Protein AF-A0A9Q6Z3R5-F1 (afdb_monomer_lite)

Radius of gyration: 18.94 Å; chains: 1; bounding box: 44×38×49 Å

Organism: Myroides odoratus (NCBI:txid256)

Secondary structure (DSSP, 8-state):
-GGGGTTS-HHHHHHHHHHHHHS-----HHHHHHHTT-S-HHHHHHHHHH-----HHHHHHHHHHHHHHTTSS--TTHHHHHHHHHHTT----HHHHHHHHT---GGGHHHHHHHHHHHHHS--GGGHHHHHHHHHHHHTSS--HHHHHHHHHHHHHHH--HHHHHHHHHHTTSHHHHHHHHHHHTSGGG-HHHH--HHHHTT--

Foldseek 3Di:
DCPVLQPDDPVVNLVVLLVVQVVLPADDLVVLVSLLVRPPCVSSLSSLVRHDNDDPSSLVSLLVSLQVCLPDPDQPCNLSSLVSCLVVVRDHDLVSLLVQLQDDDQVCLSSNVSSLVSCLSPPDPVCVVSLLVSLVCVLPHPHDLLSNLSSLVSVCQPPVDCVSLVSLLVSCVDVVSVVSLVVVCPDPSNDCVPRVVVSSVVSVD

Sequence (205 aa):
MFESYINLTFEEGYKGILELALSQEKIVNQDIILLFTIEEKELISAFLGNFNGFSRSNLKIIEKKINTLLYNDNREYVSDLIDFSILYGLNLDYTIIINLVKQSDKKEHFVILSALQYLSENIKYYYIEEIFESLELIVDSKHSDNIKILSLLILYKISHLDIYVDKIKKMIDNEQNLVYYTNRINNYDFDIKLFNNKKLFSLLD

pLDDT: mean 87.82, std 9.64, range [51.88, 97.0]

Structure (mmCIF, N/CA/C/O backbone):
data_AF-A0A9Q6Z3R5-F1
#
_entry.id   AF-A0A9Q6Z3R5-F1
#
loop_
_atom_site.group_PDB
_atom_site.id
_atom_site.type_symbol
_atom_site.label_atom_id
_atom_site.label_alt_id
_atom_site.label_comp_id
_atom_site.label_asym_id
_atom_site.label_entity_id
_atom_site.label_seq_id
_atom_site.pdbx_PDB_ins_code
_atom_site.Cartn_x
_atom_site.Cartn_y
_atom_site.Cartn_z
_atom_site.occupancy
_atom_site.B_iso_or_equiv
_atom_site.auth_seq_id
_atom_site.auth_comp_id
_atom_site.auth_asym_id
_atom_site.auth_atom_id
_atom_site.pdbx_PDB_model_num
ATOM 1 N N . MET A 1 1 ? -17.186 2.780 23.530 1.00 76.94 1 MET A N 1
ATOM 2 C CA . MET A 1 1 ? -15.813 2.376 23.903 1.00 76.94 1 MET A CA 1
ATOM 3 C C . MET A 1 1 ? -14.792 3.478 23.623 1.00 76.94 1 MET A C 1
ATOM 5 O O . MET A 1 1 ? -14.051 3.819 24.527 1.00 76.94 1 MET A O 1
ATOM 9 N N . PHE A 1 2 ? -14.776 4.092 22.433 1.00 81.12 2 PHE A N 1
ATOM 10 C CA . PHE A 1 2 ? -13.732 5.070 22.067 1.00 81.12 2 PHE A CA 1
ATOM 11 C C . PHE A 1 2 ? -13.942 6.519 22.550 1.00 81.12 2 PHE A C 1
ATOM 13 O O . PHE A 1 2 ? -13.021 7.323 22.474 1.00 81.12 2 PHE A O 1
ATOM 20 N N . GLU A 1 3 ? -15.119 6.868 23.078 1.00 74.00 3 GLU A N 1
ATOM 21 C CA . GLU A 1 3 ? -15.420 8.239 23.535 1.00 74.00 3 GLU A CA 1
ATOM 22 C C . GLU A 1 3 ? -14.477 8.732 24.641 1.00 74.00 3 GLU A C 1
ATOM 24 O O . GLU A 1 3 ? -14.142 9.914 24.685 1.00 74.00 3 GLU A O 1
ATOM 29 N N . SER A 1 4 ? -13.992 7.831 25.502 1.00 75.38 4 SER A N 1
ATOM 30 C CA . SER A 1 4 ? -13.063 8.175 26.583 1.00 75.38 4 SER A CA 1
ATOM 31 C C . SER A 1 4 ? -11.676 8.596 26.097 1.00 75.38 4 SER A C 1
ATOM 33 O O . SER A 1 4 ? -10.917 9.144 26.886 1.00 75.38 4 SER A O 1
ATOM 35 N N . TYR A 1 5 ? -11.345 8.360 24.824 1.00 73.12 5 TYR A N 1
ATOM 36 C CA . TYR A 1 5 ? -10.020 8.625 24.254 1.00 73.12 5 TYR A CA 1
ATOM 37 C C . TYR A 1 5 ? -9.929 9.969 23.533 1.00 73.12 5 TYR A C 1
ATOM 39 O O . TYR A 1 5 ? -8.837 10.396 23.181 1.00 73.12 5 TYR A O 1
ATOM 47 N N . ILE A 1 6 ? -11.059 10.657 23.342 1.00 65.94 6 ILE A N 1
ATOM 48 C CA . ILE A 1 6 ? -11.133 11.905 22.568 1.00 65.94 6 ILE A CA 1
ATOM 49 C C . ILE A 1 6 ? -10.413 13.069 23.276 1.00 65.94 6 ILE A C 1
ATOM 51 O O . ILE A 1 6 ? -9.949 13.985 22.612 1.00 65.94 6 ILE A O 1
ATOM 55 N N . ASN A 1 7 ? -10.279 13.024 24.608 1.00 73.44 7 ASN A N 1
ATOM 56 C CA . ASN A 1 7 ? -9.702 14.113 25.414 1.00 73.44 7 ASN A CA 1
ATOM 57 C C . ASN A 1 7 ? -8.417 13.721 26.168 1.00 73.44 7 ASN A C 1
ATOM 59 O O . ASN A 1 7 ? -8.027 14.418 27.106 1.00 73.44 7 ASN A O 1
ATOM 63 N N . LEU A 1 8 ? -7.800 12.586 25.832 1.00 80.94 8 LEU A N 1
ATOM 64 C CA . LEU A 1 8 ? -6.580 12.118 26.496 1.00 80.94 8 LEU A CA 1
ATOM 65 C C . LEU A 1 8 ? -5.330 12.715 25.849 1.00 80.94 8 LEU A C 1
ATOM 67 O O . LEU A 1 8 ? -5.347 13.111 24.684 1.00 80.94 8 LEU A O 1
ATOM 71 N N . THR A 1 9 ? -4.222 12.738 26.592 1.00 88.00 9 THR A N 1
ATOM 72 C CA . THR A 1 9 ? -2.910 12.949 25.965 1.00 88.00 9 THR A CA 1
ATOM 73 C C . THR A 1 9 ? -2.589 11.791 25.015 1.00 88.00 9 THR A C 1
ATOM 75 O O . THR A 1 9 ? -3.127 10.693 25.168 1.00 88.00 9 THR A O 1
ATOM 78 N N . PHE A 1 10 ? -1.684 12.002 24.052 1.00 86.94 10 PHE A N 1
ATOM 79 C CA . PHE A 1 10 ? -1.283 10.949 23.111 1.00 86.94 10 PHE A CA 1
ATOM 80 C C . PHE A 1 10 ? -0.841 9.660 23.822 1.00 86.94 10 PHE A C 1
ATOM 82 O O . PHE A 1 10 ? -1.282 8.574 23.462 1.00 86.94 10 PHE A O 1
ATOM 89 N N . GLU A 1 11 ? 0.002 9.772 24.854 1.00 90.25 11 GLU A N 1
ATOM 90 C CA . GLU A 1 11 ? 0.553 8.617 25.575 1.00 90.25 11 GLU A CA 1
ATOM 91 C C . GLU A 1 11 ? -0.543 7.806 26.285 1.00 90.25 11 GLU A C 1
ATOM 93 O O . GLU A 1 11 ? -0.588 6.577 26.182 1.00 90.25 11 GLU A O 1
ATOM 98 N N . GLU A 1 12 ? -1.470 8.493 26.954 1.00 89.88 12 GLU A N 1
ATOM 99 C CA . GLU A 1 12 ? -2.624 7.870 27.611 1.00 89.88 12 GLU A CA 1
ATOM 100 C C . GLU A 1 12 ? -3.573 7.236 26.589 1.00 89.88 12 GLU A C 1
ATOM 102 O O . GLU A 1 12 ? -4.029 6.103 26.774 1.00 89.88 12 GLU A O 1
ATOM 107 N N . GLY A 1 13 ? -3.829 7.952 25.490 1.00 88.69 13 GLY A N 1
ATOM 108 C CA . GLY A 1 13 ? -4.641 7.488 24.376 1.00 88.69 13 GLY A CA 1
ATOM 109 C C . GLY A 1 13 ? -4.079 6.208 23.770 1.00 88.69 13 GLY A C 1
ATOM 110 O O . GLY A 1 13 ? -4.781 5.203 23.677 1.00 88.69 13 GLY A O 1
ATOM 111 N N . TYR A 1 14 ? -2.791 6.211 23.433 1.00 90.38 14 TYR A N 1
ATOM 112 C CA . TYR A 1 14 ? -2.092 5.085 22.822 1.00 90.38 14 TYR A CA 1
ATOM 113 C C . TYR A 1 14 ? -2.106 3.851 23.718 1.00 90.38 14 TYR A C 1
ATOM 115 O O . TYR A 1 14 ? -2.471 2.761 23.271 1.00 90.38 14 TYR A O 1
ATOM 123 N N . LYS A 1 15 ? -1.775 4.018 25.004 1.00 90.69 15 LYS A N 1
ATOM 124 C CA . LYS A 1 15 ? -1.777 2.910 25.960 1.00 90.69 15 LYS A CA 1
ATOM 125 C C . LYS A 1 15 ? -3.156 2.267 26.064 1.00 90.69 15 LYS A C 1
ATOM 127 O O . LYS A 1 15 ? -3.269 1.049 25.948 1.00 90.69 15 LYS A O 1
ATOM 132 N N . GLY A 1 16 ? -4.203 3.065 26.250 1.00 89.88 16 GLY A N 1
ATOM 133 C CA . GLY A 1 16 ? -5.532 2.490 26.411 1.00 89.88 16 GLY A CA 1
ATOM 134 C C . GLY A 1 16 ? -6.132 1.967 25.097 1.00 89.88 16 GLY A C 1
ATOM 135 O O . GLY A 1 16 ? -6.892 1.004 25.140 1.00 89.88 16 GLY A O 1
ATOM 136 N N . ILE A 1 17 ? -5.755 2.506 23.930 1.00 90.38 17 ILE A N 1
ATOM 137 C CA . ILE A 1 17 ? -6.094 1.917 22.621 1.00 90.38 17 ILE A CA 1
ATOM 138 C C . ILE A 1 17 ? -5.460 0.534 22.459 1.00 90.38 17 ILE A C 1
ATOM 140 O O . ILE A 1 17 ? -6.134 -0.393 22.010 1.00 90.38 17 ILE A O 1
ATOM 144 N N . LEU A 1 18 ? -4.192 0.374 22.842 1.00 90.44 18 LEU A N 1
ATOM 145 C CA . LEU A 1 18 ? -3.525 -0.926 22.805 1.00 90.44 18 LEU A CA 1
ATOM 146 C C . LEU A 1 18 ? -4.170 -1.923 23.765 1.00 90.44 18 LEU A C 1
ATOM 148 O O . LEU A 1 18 ? -4.416 -3.064 23.381 1.00 90.44 18 LEU A O 1
ATOM 152 N N . GLU A 1 19 ? -4.481 -1.505 24.992 1.00 90.12 19 GLU A N 1
ATOM 153 C CA . GLU A 1 19 ? -5.183 -2.355 25.959 1.00 90.12 19 GLU A CA 1
ATOM 154 C C . GLU A 1 19 ? -6.541 -2.819 25.413 1.00 90.12 19 GLU A C 1
ATOM 156 O O . GLU A 1 19 ? -6.861 -4.004 25.506 1.00 90.12 19 GLU A O 1
ATOM 161 N N . LEU A 1 20 ? -7.301 -1.931 24.763 1.00 88.88 20 LEU A N 1
ATOM 162 C CA . LEU A 1 20 ? -8.549 -2.293 24.083 1.00 88.88 20 LEU A CA 1
ATOM 163 C C . LEU A 1 20 ? -8.336 -3.237 22.898 1.00 88.88 20 LEU A C 1
ATOM 165 O O . LEU A 1 20 ? -9.106 -4.177 22.717 1.00 88.88 20 LEU A O 1
ATOM 169 N N . ALA A 1 21 ? -7.315 -3.004 22.075 1.00 89.50 21 ALA A N 1
ATOM 170 C CA . ALA A 1 21 ? -7.025 -3.868 20.935 1.00 89.50 21 ALA A CA 1
ATOM 171 C C . ALA A 1 21 ? -6.652 -5.293 21.391 1.00 89.50 21 ALA A C 1
ATOM 173 O O . ALA A 1 21 ? -7.040 -6.280 20.761 1.00 89.50 21 ALA A O 1
ATOM 174 N N . LEU A 1 22 ? -5.940 -5.400 22.516 1.00 88.12 22 LEU A N 1
ATOM 175 C CA . LEU A 1 22 ? -5.466 -6.659 23.088 1.00 88.12 22 LEU A CA 1
ATOM 176 C C . LEU A 1 22 ? -6.488 -7.361 23.989 1.00 88.12 22 LEU A C 1
ATOM 178 O O . LEU A 1 22 ? -6.364 -8.568 24.193 1.00 88.12 22 LEU A O 1
ATOM 182 N N . SER A 1 23 ? -7.505 -6.659 24.503 1.00 86.44 23 SER A N 1
ATOM 183 C CA . SER A 1 23 ? -8.542 -7.259 25.359 1.00 86.44 23 SER A CA 1
ATOM 184 C C . SER A 1 23 ? -9.385 -8.314 24.632 1.00 86.44 23 SER A C 1
ATOM 186 O O . SER A 1 23 ? -10.047 -9.126 25.278 1.00 86.44 23 SER A O 1
ATOM 188 N N . GLN A 1 24 ? -9.356 -8.314 23.292 1.00 70.62 24 GLN A N 1
ATOM 189 C CA . GLN A 1 24 ? -10.176 -9.157 22.412 1.00 70.62 24 GLN A CA 1
ATOM 190 C C . GLN A 1 24 ? -11.684 -9.045 22.678 1.00 70.62 24 GLN A C 1
ATOM 192 O O . GLN A 1 24 ? -12.466 -9.918 22.286 1.00 70.62 24 GLN A O 1
ATOM 197 N N . GLU A 1 25 ? -12.116 -7.959 23.319 1.00 82.50 25 GLU A N 1
ATOM 198 C CA . GLU A 1 25 ? -13.530 -7.677 23.487 1.00 82.50 25 GLU A CA 1
ATOM 199 C C . GLU A 1 25 ? -14.206 -7.497 22.126 1.00 82.50 25 GLU A C 1
ATOM 201 O O . GLU A 1 25 ? -13.647 -6.966 21.161 1.00 82.50 25 GLU A O 1
ATOM 206 N N . LYS A 1 26 ? -15.453 -7.963 22.033 1.00 83.69 26 LYS A N 1
ATOM 207 C CA . LYS A 1 26 ? -16.217 -7.851 20.796 1.00 83.69 26 LYS A CA 1
ATOM 208 C C . LYS A 1 26 ? -16.563 -6.386 20.537 1.00 83.69 26 LYS A C 1
ATOM 210 O O . LYS A 1 26 ? -17.410 -5.816 21.218 1.00 83.69 26 LYS A O 1
ATOM 215 N N . ILE A 1 27 ? -15.990 -5.828 19.478 1.00 89.88 27 ILE A N 1
ATOM 216 C CA . ILE A 1 27 ? -16.271 -4.463 19.045 1.00 89.88 27 ILE A CA 1
ATOM 217 C C . ILE A 1 27 ? -17.587 -4.382 18.258 1.00 89.88 27 ILE A C 1
ATOM 219 O O . ILE A 1 27 ? -17.821 -5.130 17.299 1.00 89.88 27 ILE A O 1
ATOM 223 N N . VAL A 1 28 ? -18.481 -3.467 18.638 1.00 91.56 28 VAL A N 1
ATOM 224 C CA . VAL A 1 28 ? -19.719 -3.235 17.878 1.00 91.56 28 VAL A CA 1
ATOM 225 C C . VAL A 1 28 ? -19.505 -2.200 16.774 1.00 91.56 28 VAL A C 1
ATOM 227 O O . VAL A 1 28 ? -18.568 -1.410 16.785 1.00 91.56 28 VAL A O 1
ATOM 230 N N . ASN A 1 29 ? -20.402 -2.185 15.788 1.00 92.19 29 ASN A N 1
ATOM 231 C CA . ASN A 1 29 ? -20.327 -1.260 14.652 1.00 92.19 29 ASN A CA 1
ATOM 232 C C . ASN A 1 29 ? -20.260 0.219 15.076 1.00 92.19 29 ASN A C 1
ATOM 234 O O . ASN A 1 29 ? -19.579 1.004 14.422 1.00 92.19 29 ASN A O 1
ATOM 238 N N . GLN A 1 30 ? -20.942 0.591 16.164 1.00 91.12 30 GLN A N 1
ATOM 239 C CA . GLN A 1 30 ? -20.917 1.958 16.685 1.00 91.12 30 GLN A CA 1
ATOM 240 C C . GLN A 1 30 ? -19.523 2.356 17.184 1.00 91.12 30 GLN A C 1
ATOM 242 O O . GLN A 1 30 ? -19.085 3.474 16.934 1.00 91.12 30 GLN A O 1
ATOM 247 N N . ASP A 1 31 ? -18.803 1.435 17.824 1.00 91.81 31 ASP A N 1
ATOM 248 C CA . ASP A 1 31 ? -17.447 1.694 18.300 1.00 91.81 31 ASP A CA 1
ATOM 249 C C . ASP A 1 31 ? -16.481 1.916 17.131 1.00 91.81 31 ASP A C 1
ATOM 251 O O . ASP A 1 31 ? -15.678 2.837 17.175 1.00 91.81 31 ASP A O 1
ATOM 255 N N . ILE A 1 32 ? -16.626 1.170 16.030 1.00 93.12 32 ILE A N 1
ATOM 256 C CA . ILE A 1 32 ? -15.859 1.424 14.796 1.00 93.12 32 ILE A CA 1
ATOM 257 C C . ILE A 1 32 ? -16.136 2.824 14.242 1.00 93.12 32 ILE A C 1
ATOM 259 O O . ILE A 1 32 ? -15.223 3.502 13.780 1.00 93.12 32 ILE A O 1
ATOM 263 N N . ILE A 1 33 ? -17.390 3.279 14.267 1.00 92.06 33 ILE A N 1
ATOM 264 C CA . ILE A 1 33 ? -17.727 4.630 13.799 1.00 92.06 33 ILE A CA 1
ATOM 265 C C . ILE A 1 33 ? -17.028 5.679 14.667 1.00 92.06 33 ILE A C 1
ATOM 267 O O . ILE A 1 33 ? -16.484 6.633 14.113 1.00 92.06 33 ILE A O 1
ATOM 271 N N . LEU A 1 34 ? -17.024 5.478 15.987 1.00 91.25 34 LEU A N 1
ATOM 272 C CA . LEU A 1 34 ? -16.376 6.364 16.952 1.00 91.25 34 LEU A CA 1
ATOM 273 C C . LEU A 1 34 ? -14.847 6.348 16.825 1.00 91.25 34 LEU A C 1
ATOM 275 O O . LEU A 1 34 ? -14.242 7.412 16.886 1.00 91.25 34 LEU A O 1
ATOM 279 N N . LEU A 1 35 ? -14.223 5.196 16.560 1.00 91.44 35 LEU A N 1
ATOM 280 C CA . LEU A 1 35 ? -12.780 5.097 16.303 1.00 91.44 35 LEU A CA 1
ATOM 281 C C . LEU A 1 35 ? -12.335 6.106 15.232 1.00 91.44 35 LEU A C 1
ATOM 283 O O . LEU A 1 35 ? -11.392 6.859 15.433 1.00 91.44 35 LEU A O 1
ATOM 287 N N . PHE A 1 36 ? -13.072 6.200 14.122 1.00 90.19 36 PHE A N 1
ATOM 288 C CA . PHE A 1 36 ? -12.749 7.131 13.033 1.00 90.19 36 PHE A CA 1
ATOM 289 C C . PHE A 1 36 ? -13.044 8.610 13.332 1.00 90.19 36 PHE A C 1
ATOM 291 O O . PHE A 1 36 ? -12.748 9.465 12.495 1.00 90.19 36 PHE A O 1
ATOM 298 N N . THR A 1 37 ? -13.630 8.924 14.491 1.00 88.81 37 THR A N 1
ATOM 299 C CA . THR A 1 37 ? -13.821 10.308 14.960 1.00 88.81 37 THR A CA 1
ATOM 300 C C . THR A 1 37 ? -12.679 10.819 15.829 1.00 88.81 37 THR A C 1
ATOM 302 O O . THR A 1 37 ? -12.619 12.020 16.063 1.00 88.81 37 THR A O 1
ATOM 305 N N . ILE A 1 38 ? -11.759 9.947 16.256 1.00 88.06 38 ILE A N 1
ATOM 306 C CA . ILE A 1 38 ? -10.560 10.354 16.996 1.00 88.06 38 ILE A CA 1
ATOM 307 C C . ILE A 1 38 ? -9.740 11.309 16.118 1.00 88.06 38 ILE A C 1
ATOM 309 O O . ILE A 1 38 ? -9.527 11.037 14.930 1.00 88.06 38 ILE A O 1
ATOM 313 N N . GLU A 1 39 ? -9.339 12.453 16.677 1.00 84.50 39 GLU A N 1
ATOM 314 C CA . GLU A 1 39 ? -8.554 13.464 15.957 1.00 84.50 39 GLU A CA 1
ATOM 315 C C . GLU A 1 39 ? -7.156 12.936 15.623 1.00 84.50 39 GLU A C 1
ATOM 317 O O . GLU A 1 39 ? -6.765 12.984 14.458 1.00 84.50 39 GLU A O 1
ATOM 322 N N . GLU A 1 40 ? -6.487 12.342 16.613 1.00 87.88 40 GLU A N 1
ATOM 323 C CA . GLU A 1 40 ? -5.180 11.691 16.493 1.00 87.88 40 GLU A CA 1
ATOM 324 C C . GLU A 1 40 ? -5.272 10.399 15.665 1.00 87.88 40 GLU A C 1
ATOM 326 O O . GLU A 1 40 ? -5.880 9.402 16.076 1.00 87.88 40 GLU A O 1
ATOM 331 N N . LYS A 1 41 ? -4.696 10.399 14.464 1.00 86.94 41 LYS A N 1
ATOM 332 C CA . LYS A 1 41 ? -4.928 9.338 13.470 1.00 86.94 41 LYS A CA 1
ATOM 333 C C . LYS A 1 41 ? -4.036 8.125 13.682 1.00 86.94 41 LYS A C 1
ATOM 335 O O . LYS A 1 41 ? -4.435 7.000 13.395 1.00 86.94 41 LYS A O 1
ATOM 340 N N . GLU A 1 42 ? -2.902 8.341 14.310 1.00 88.25 42 GLU A N 1
ATOM 341 C CA . GLU A 1 42 ? -1.950 7.363 14.800 1.00 88.25 42 GLU A CA 1
ATOM 342 C C . GLU A 1 42 ? -2.618 6.388 15.777 1.00 88.25 42 GLU A C 1
ATOM 344 O O . GLU A 1 42 ? -2.328 5.192 15.758 1.00 88.25 42 GLU A O 1
ATOM 349 N N . LEU A 1 43 ? -3.579 6.859 16.583 1.00 90.50 43 LEU A N 1
ATOM 350 C CA . LEU A 1 43 ? -4.379 5.997 17.461 1.00 90.50 43 LEU A CA 1
ATOM 351 C C . LEU A 1 43 ? -5.303 5.067 16.668 1.00 90.50 43 LEU A C 1
ATOM 353 O O . LEU A 1 43 ? -5.522 3.921 17.062 1.00 90.50 43 LEU A O 1
ATOM 357 N N . ILE A 1 44 ? -5.821 5.535 15.532 1.00 91.56 44 ILE A N 1
ATOM 358 C CA . ILE A 1 44 ? -6.628 4.711 14.628 1.00 91.56 44 ILE A CA 1
ATOM 359 C C . ILE A 1 44 ? -5.745 3.619 14.025 1.00 91.56 44 ILE A C 1
ATOM 361 O O . ILE A 1 44 ? -6.104 2.443 14.116 1.00 91.56 44 ILE A O 1
ATOM 365 N N . SER A 1 45 ? -4.583 3.984 13.473 1.00 89.31 45 SER A N 1
ATOM 366 C CA . SER A 1 45 ? -3.606 3.026 12.935 1.00 89.31 45 SER A CA 1
ATOM 367 C C . SER A 1 45 ? -3.180 2.001 13.988 1.00 89.31 45 SER A C 1
ATOM 369 O O . SER A 1 45 ? -3.188 0.801 13.716 1.00 89.31 45 SER A O 1
ATOM 371 N N . ALA A 1 46 ? -2.891 2.444 15.216 1.00 91.62 46 ALA A N 1
ATOM 372 C CA . ALA A 1 46 ? -2.521 1.565 16.321 1.00 91.62 46 ALA A CA 1
ATOM 373 C C . ALA A 1 46 ? -3.628 0.555 16.645 1.00 91.62 46 ALA A C 1
ATOM 375 O O . ALA A 1 46 ? -3.346 -0.634 16.799 1.00 91.62 46 ALA A O 1
ATOM 376 N N . PHE A 1 47 ? -4.890 0.986 16.704 1.00 92.94 47 PHE A N 1
ATOM 377 C CA . PHE A 1 47 ? -5.996 0.061 16.932 1.00 92.94 47 PHE A CA 1
ATOM 378 C C . PHE A 1 47 ? -6.137 -0.948 15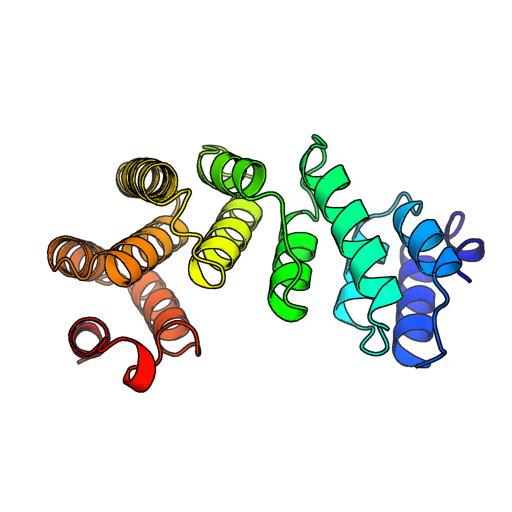.785 1.00 92.94 47 PHE A C 1
ATOM 380 O O . PHE A 1 47 ? -6.180 -2.156 16.020 1.00 92.94 47 PHE A O 1
ATOM 387 N N . LEU A 1 48 ? -6.190 -0.460 14.541 1.00 93.25 48 LEU A N 1
ATOM 388 C CA . LEU A 1 48 ? -6.383 -1.289 13.349 1.00 93.25 48 LEU A CA 1
ATOM 389 C C . LEU A 1 48 ? -5.258 -2.318 13.164 1.00 93.25 48 LEU A C 1
ATOM 391 O O . LEU A 1 48 ? -5.536 -3.451 12.779 1.00 93.25 48 LEU A O 1
ATOM 395 N N . GLY A 1 49 ? -4.014 -1.947 13.474 1.00 90.69 49 GLY A N 1
ATOM 396 C CA . GLY A 1 49 ? -2.852 -2.829 13.360 1.00 90.69 49 GLY A CA 1
ATOM 397 C C . GLY A 1 49 ? -2.753 -3.902 14.448 1.00 90.69 49 GLY A C 1
ATOM 398 O O . GLY A 1 49 ? -2.063 -4.898 14.247 1.00 90.69 49 GLY A O 1
ATOM 399 N N . ASN A 1 50 ? -3.431 -3.729 15.588 1.00 91.06 50 ASN A N 1
ATOM 400 C CA . ASN A 1 50 ? -3.326 -4.648 16.728 1.00 91.06 50 ASN A CA 1
ATOM 401 C C . ASN A 1 50 ? -4.601 -5.465 16.985 1.00 91.06 50 ASN A C 1
ATOM 403 O O . ASN A 1 50 ? -4.534 -6.532 17.599 1.00 91.06 50 ASN A O 1
ATOM 407 N N . PHE A 1 51 ? -5.766 -5.001 16.530 1.00 92.94 51 PHE A N 1
ATOM 408 C CA . PHE A 1 51 ? -7.025 -5.708 16.743 1.00 92.94 51 PHE A CA 1
ATOM 409 C C . PHE A 1 51 ? -7.286 -6.749 15.646 1.00 92.94 51 PHE A C 1
ATOM 411 O O . PHE A 1 51 ? -7.338 -6.425 14.465 1.00 92.94 51 PHE A O 1
ATOM 418 N N . ASN A 1 52 ? -7.541 -7.999 16.044 1.00 87.44 52 ASN A N 1
ATOM 419 C CA . ASN A 1 52 ? -7.807 -9.112 15.116 1.00 87.44 52 ASN A CA 1
ATOM 420 C C . ASN A 1 52 ? -9.270 -9.602 15.135 1.00 87.44 52 ASN A C 1
ATOM 422 O O . ASN A 1 52 ? -9.640 -10.512 14.396 1.00 87.44 52 ASN A O 1
ATOM 426 N N . GLY A 1 53 ? -10.124 -9.022 15.985 1.00 89.31 53 GLY A N 1
ATOM 427 C CA . GLY A 1 53 ? -11.492 -9.492 16.237 1.00 89.31 53 GLY A CA 1
ATOM 428 C C . GLY A 1 53 ? -12.569 -8.920 15.307 1.00 89.31 53 GLY A C 1
ATOM 429 O O . GLY A 1 53 ? -13.743 -8.890 15.686 1.00 89.31 53 GLY A O 1
ATOM 430 N N . PHE A 1 54 ? -12.212 -8.394 14.130 1.00 93.12 54 PHE A N 1
ATOM 431 C CA . PHE A 1 54 ? -13.172 -7.702 13.267 1.00 93.12 54 PHE A CA 1
ATOM 432 C C . PHE A 1 54 ? -14.209 -8.659 12.672 1.00 93.12 54 PHE A C 1
ATOM 434 O O . PHE A 1 54 ? -13.892 -9.621 11.975 1.00 93.12 54 PHE A O 1
ATOM 441 N N . SER A 1 55 ? -15.490 -8.349 12.874 1.00 94.06 55 SER A N 1
ATOM 442 C CA . SER A 1 55 ? -16.559 -9.022 12.139 1.00 94.06 55 SER A CA 1
ATOM 443 C C . SER A 1 55 ? -16.682 -8.478 10.714 1.00 94.06 55 SER A C 1
ATOM 445 O O . SER A 1 55 ? -16.297 -7.346 10.412 1.00 94.06 55 SER A O 1
ATOM 447 N N . ARG A 1 56 ? -17.344 -9.235 9.832 1.00 94.44 56 ARG A N 1
ATOM 448 C CA . ARG A 1 56 ? -17.622 -8.792 8.457 1.00 94.44 56 ARG A CA 1
ATOM 449 C C . ARG A 1 56 ? -18.413 -7.479 8.392 1.00 94.44 56 ARG A C 1
ATOM 451 O O . ARG A 1 56 ? -18.246 -6.723 7.439 1.00 94.44 56 ARG A O 1
ATOM 458 N N . SER A 1 57 ? -19.283 -7.195 9.368 1.00 95.50 57 SER A N 1
ATOM 459 C CA . SER A 1 57 ? -19.983 -5.904 9.408 1.00 95.50 57 SER A CA 1
ATOM 460 C C . SER A 1 57 ? -19.056 -4.763 9.812 1.00 95.50 57 SER A C 1
ATOM 462 O O . SER A 1 57 ? -19.180 -3.683 9.240 1.00 95.50 57 SER A O 1
ATOM 464 N N . ASN A 1 58 ? -18.108 -5.004 10.727 1.00 95.88 58 ASN A N 1
ATOM 465 C CA . ASN A 1 58 ? -17.087 -4.014 11.072 1.00 95.88 58 ASN A CA 1
ATOM 466 C C . ASN A 1 58 ? -16.235 -3.684 9.842 1.00 95.88 58 ASN A C 1
ATOM 468 O O . ASN A 1 58 ? -16.116 -2.514 9.496 1.00 95.88 58 ASN A O 1
ATOM 472 N N . LEU A 1 59 ? -15.735 -4.703 9.132 1.00 96.81 59 LEU A N 1
ATOM 473 C CA . LEU A 1 59 ? -14.898 -4.523 7.939 1.00 96.81 59 LEU A CA 1
ATOM 474 C C . LEU A 1 59 ? -15.597 -3.709 6.841 1.00 96.81 59 LEU A C 1
ATOM 476 O O . LEU A 1 59 ? -14.983 -2.822 6.263 1.00 96.81 59 LEU A O 1
ATOM 480 N N . LYS A 1 60 ? -16.902 -3.915 6.611 1.00 97.00 60 LYS A N 1
ATOM 481 C CA . LYS A 1 60 ? -17.677 -3.087 5.664 1.00 97.00 60 LYS A CA 1
ATOM 482 C C . LYS A 1 60 ? -17.742 -1.611 6.065 1.00 97.00 60 LYS A C 1
ATOM 484 O O . LYS A 1 60 ? -17.748 -0.733 5.205 1.00 97.00 60 LYS A O 1
ATOM 489 N N . ILE A 1 61 ? -17.848 -1.328 7.363 1.00 96.56 61 ILE A N 1
ATOM 490 C CA . ILE A 1 61 ? -17.856 0.050 7.867 1.00 96.56 61 ILE A CA 1
ATOM 491 C C . ILE A 1 61 ? -16.464 0.660 7.718 1.00 96.56 61 ILE A C 1
ATOM 493 O O . ILE A 1 61 ? -16.363 1.795 7.254 1.00 96.56 61 ILE A O 1
ATOM 497 N N . ILE A 1 62 ? -15.419 -0.095 8.064 1.00 96.56 62 ILE A N 1
ATOM 498 C CA . ILE A 1 62 ? -14.022 0.325 7.919 1.00 96.56 62 ILE A CA 1
ATOM 499 C C . ILE A 1 62 ? -13.713 0.629 6.452 1.00 96.56 62 ILE A C 1
ATOM 501 O O . ILE A 1 62 ? -13.273 1.732 6.162 1.00 96.56 62 ILE A O 1
ATOM 505 N N . GLU A 1 63 ? -14.048 -0.264 5.519 1.00 96.88 63 GLU A N 1
ATOM 506 C CA . GLU A 1 63 ? -13.870 -0.054 4.074 1.00 96.88 63 GLU A CA 1
ATOM 507 C C . GLU A 1 63 ? -14.524 1.253 3.604 1.00 96.88 63 GLU A C 1
ATOM 509 O O . GLU A 1 63 ? -13.892 2.076 2.941 1.00 96.88 63 GLU A O 1
ATOM 514 N N . LYS A 1 64 ? -15.780 1.502 3.998 1.00 95.44 64 LYS A N 1
ATOM 515 C CA . LYS A 1 64 ? -16.480 2.749 3.653 1.00 95.44 64 LYS A CA 1
ATOM 516 C C . LYS A 1 64 ? -15.774 3.981 4.229 1.00 95.44 64 LYS A C 1
ATOM 518 O O . LYS A 1 64 ? -15.704 5.018 3.566 1.00 95.44 64 LYS A O 1
ATOM 523 N N . LYS A 1 65 ? -15.286 3.890 5.469 1.00 93.69 65 LYS A N 1
ATOM 524 C CA . LYS A 1 65 ? -14.567 4.980 6.138 1.00 93.69 65 LYS A CA 1
ATOM 525 C C . LYS A 1 65 ? -13.225 5.248 5.468 1.00 93.69 65 LYS A C 1
ATOM 527 O O . LYS A 1 65 ? -12.983 6.396 5.117 1.00 93.69 65 LYS A O 1
ATOM 532 N N . ILE A 1 66 ? -12.426 4.215 5.206 1.00 94.50 66 ILE A N 1
ATOM 533 C CA . ILE A 1 66 ? -11.147 4.326 4.496 1.00 94.50 66 ILE A CA 1
ATOM 534 C C . ILE A 1 66 ? -11.366 4.977 3.134 1.00 94.50 66 ILE A C 1
ATOM 536 O O . ILE A 1 66 ? -10.757 6.003 2.867 1.00 94.50 66 ILE A O 1
ATOM 540 N N . ASN A 1 67 ? -12.310 4.486 2.326 1.00 94.06 67 ASN A N 1
ATOM 541 C CA . ASN A 1 67 ? -12.603 5.084 1.020 1.00 94.06 67 ASN A CA 1
ATOM 542 C C . ASN A 1 67 ? -12.972 6.570 1.101 1.00 94.06 67 ASN A C 1
ATOM 544 O O . ASN A 1 67 ? -12.571 7.347 0.245 1.00 94.06 67 ASN A O 1
ATOM 548 N N . THR A 1 68 ? -13.686 6.988 2.150 1.00 91.06 68 THR A N 1
ATOM 549 C CA . THR A 1 68 ? -13.965 8.415 2.377 1.00 91.06 68 THR A CA 1
ATOM 550 C C . THR A 1 68 ? -12.685 9.191 2.709 1.00 91.06 68 THR A C 1
ATOM 552 O O . THR A 1 68 ? -12.482 10.291 2.208 1.00 91.06 68 THR A O 1
ATOM 555 N N . LEU A 1 69 ? -11.813 8.622 3.542 1.00 88.75 69 LEU A N 1
ATOM 556 C CA . LEU A 1 69 ? -10.566 9.251 3.981 1.00 88.75 69 LEU A CA 1
ATOM 557 C C . LEU A 1 69 ? -9.512 9.336 2.873 1.00 88.75 69 LEU A C 1
ATOM 559 O O . LEU A 1 69 ? -8.724 10.274 2.878 1.00 88.75 69 LEU A O 1
ATOM 563 N N . LEU A 1 70 ? -9.523 8.425 1.896 1.00 88.50 70 LEU A N 1
ATOM 564 C CA . LEU A 1 70 ? -8.628 8.493 0.737 1.00 88.50 70 LEU A CA 1
ATOM 565 C C . LEU A 1 70 ? -8.843 9.763 -0.111 1.00 88.50 70 LEU A C 1
ATOM 567 O O . LEU A 1 70 ? -7.945 10.146 -0.861 1.00 88.50 70 LEU A O 1
ATOM 571 N N . TYR A 1 71 ? -9.981 10.452 0.021 1.00 81.00 71 TYR A N 1
ATOM 572 C CA . TYR A 1 71 ? -10.220 11.748 -0.625 1.00 81.00 71 TYR A CA 1
ATOM 573 C C . TYR A 1 71 ? -9.688 12.955 0.159 1.00 81.00 71 TYR A C 1
ATOM 575 O O . TYR A 1 71 ? -9.680 14.054 -0.387 1.00 81.00 71 TYR A O 1
ATOM 583 N N . ASN A 1 72 ? -9.268 12.789 1.416 1.00 75.94 72 ASN A N 1
ATOM 584 C CA . ASN A 1 72 ? -8.815 13.908 2.239 1.00 75.94 72 ASN A CA 1
ATOM 585 C C . ASN A 1 72 ? -7.369 14.312 1.931 1.00 75.94 72 ASN A C 1
ATOM 587 O O . ASN A 1 72 ? -6.543 13.481 1.559 1.00 75.94 72 ASN A O 1
ATOM 591 N N . ASP A 1 73 ? -7.055 15.583 2.186 1.00 65.50 73 ASP A N 1
ATOM 592 C CA . ASP A 1 73 ? -5.708 16.138 2.007 1.00 65.50 73 ASP A CA 1
ATOM 593 C C . ASP A 1 73 ? -4.717 15.698 3.100 1.00 65.50 73 ASP A C 1
ATOM 595 O O . ASP A 1 73 ? -3.509 15.763 2.888 1.00 65.50 73 ASP A O 1
ATOM 599 N N . ASN A 1 74 ? -5.191 15.226 4.265 1.00 73.25 74 ASN A N 1
ATOM 600 C CA . ASN A 1 74 ? -4.297 14.667 5.282 1.00 73.25 74 ASN A CA 1
ATOM 601 C C . ASN A 1 74 ? -3.875 13.241 4.885 1.00 73.25 74 ASN A C 1
ATOM 603 O O . ASN A 1 74 ? -4.691 12.314 4.892 1.00 73.25 74 ASN A O 1
ATOM 607 N N . ARG A 1 75 ? -2.584 13.086 4.567 1.00 80.38 75 ARG A N 1
ATOM 608 C CA . ARG A 1 75 ? -1.961 11.839 4.109 1.00 80.38 75 ARG A CA 1
ATOM 609 C C . ARG A 1 75 ? -1.128 11.101 5.162 1.00 80.38 75 ARG A C 1
ATOM 611 O O . ARG A 1 75 ? -0.600 10.046 4.828 1.00 80.38 75 ARG A O 1
ATOM 618 N N . GLU A 1 76 ? -1.036 11.588 6.404 1.00 77.25 76 GLU A N 1
ATOM 619 C CA . GLU A 1 76 ? -0.076 11.098 7.420 1.00 77.25 76 GLU A CA 1
ATOM 620 C C . GLU A 1 76 ? -0.154 9.593 7.714 1.00 77.25 76 GLU A C 1
ATOM 622 O O . GLU A 1 76 ? 0.863 8.982 8.011 1.00 77.25 76 GLU A O 1
ATOM 627 N N . TYR A 1 77 ? -1.329 8.982 7.561 1.00 86.19 77 TYR A N 1
ATOM 628 C CA . TYR A 1 77 ? -1.581 7.570 7.882 1.00 86.19 77 TYR A CA 1
ATOM 629 C C . TYR A 1 77 ? -2.303 6.826 6.748 1.00 86.19 77 TYR A C 1
ATOM 631 O O . TYR A 1 77 ? -2.836 5.731 6.925 1.00 86.19 77 TYR A O 1
ATOM 639 N N . VAL A 1 78 ? -2.353 7.421 5.550 1.00 90.56 78 VAL A N 1
ATOM 640 C CA . VAL A 1 78 ? -3.034 6.810 4.397 1.00 90.56 78 VAL A CA 1
ATOM 641 C C . VAL A 1 78 ? -2.369 5.494 3.994 1.00 90.56 78 VAL A C 1
ATOM 643 O O . VAL A 1 78 ? -3.080 4.561 3.626 1.00 90.56 78 VAL A O 1
ATOM 646 N N . SER A 1 79 ? -1.039 5.391 4.109 1.00 92.12 79 SER A N 1
ATOM 647 C CA . SER A 1 79 ? -0.316 4.130 3.894 1.00 92.12 79 SER A CA 1
ATOM 648 C C . SER A 1 79 ? -0.831 3.025 4.813 1.00 92.12 79 SER A C 1
ATOM 650 O O . SER A 1 79 ? -1.175 1.955 4.324 1.00 92.12 79 SER A O 1
ATOM 652 N N . ASP A 1 80 ? -1.006 3.312 6.106 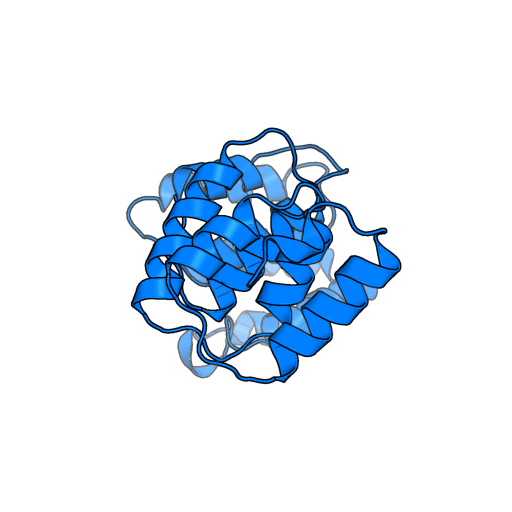1.00 93.00 80 ASP A N 1
ATOM 653 C CA . ASP A 1 80 ? -1.468 2.330 7.093 1.00 93.00 80 ASP A CA 1
ATOM 654 C C . ASP A 1 80 ? -2.883 1.836 6.780 1.00 93.00 80 ASP A C 1
ATOM 656 O O . ASP A 1 80 ? -3.188 0.652 6.916 1.00 93.00 80 ASP A O 1
ATOM 660 N N . LEU A 1 81 ? -3.766 2.734 6.325 1.00 94.44 81 LEU A N 1
ATOM 661 C CA . LEU A 1 81 ? -5.122 2.361 5.921 1.00 94.44 81 LEU A CA 1
ATOM 662 C C . LEU A 1 81 ? -5.130 1.481 4.668 1.00 94.44 81 LEU A C 1
ATOM 664 O O . LEU A 1 81 ? -5.955 0.568 4.560 1.00 94.44 81 LEU A O 1
ATOM 668 N N . ILE A 1 82 ? -4.242 1.756 3.711 1.00 95.31 82 ILE A N 1
ATOM 669 C CA . ILE A 1 82 ? -4.094 0.928 2.513 1.00 95.31 82 ILE A CA 1
ATOM 670 C C . ILE A 1 82 ? -3.534 -0.442 2.905 1.00 95.31 82 ILE A C 1
ATOM 672 O O . ILE A 1 82 ? -4.124 -1.451 2.530 1.00 95.31 82 ILE A O 1
ATOM 676 N N . ASP A 1 83 ? -2.487 -0.495 3.726 1.00 93.62 83 ASP A N 1
ATOM 677 C CA . ASP A 1 83 ? -1.878 -1.743 4.198 1.00 93.62 83 ASP A CA 1
ATOM 678 C C . ASP A 1 83 ? -2.873 -2.587 5.012 1.00 93.62 83 ASP A C 1
ATOM 680 O O . ASP A 1 83 ? -2.997 -3.796 4.804 1.00 93.62 83 ASP A O 1
ATOM 684 N N . PHE A 1 84 ? -3.679 -1.953 5.869 1.00 95.38 84 PHE A N 1
ATOM 685 C CA . PHE A 1 84 ? -4.791 -2.614 6.556 1.00 95.38 84 PHE A CA 1
ATOM 686 C C . PHE A 1 84 ? -5.806 -3.199 5.565 1.00 95.38 84 PHE A C 1
ATOM 688 O O . PHE A 1 84 ? -6.302 -4.314 5.736 1.00 95.38 84 PHE A O 1
ATOM 695 N N . SER A 1 85 ? -6.122 -2.449 4.510 1.00 96.44 85 SER A N 1
ATOM 696 C CA . SER A 1 85 ? -7.071 -2.882 3.485 1.00 96.44 85 SER A CA 1
ATOM 697 C C . SER A 1 85 ? -6.556 -4.076 2.696 1.00 96.44 85 SER A C 1
ATOM 699 O O . SER A 1 85 ? -7.342 -4.959 2.369 1.00 96.44 85 SER A O 1
ATOM 701 N N . ILE A 1 86 ? -5.252 -4.135 2.436 1.00 93.88 86 ILE A N 1
ATOM 702 C CA . ILE A 1 86 ? -4.588 -5.292 1.836 1.00 93.88 86 ILE A CA 1
ATOM 703 C C . ILE A 1 86 ? -4.745 -6.513 2.748 1.00 93.88 86 ILE A C 1
ATOM 705 O O . ILE A 1 86 ? -5.313 -7.523 2.334 1.00 93.88 86 ILE A O 1
ATOM 709 N N . LEU A 1 87 ? -4.348 -6.382 4.019 1.00 92.88 87 LEU A N 1
ATOM 710 C CA . LEU A 1 87 ? -4.379 -7.467 5.004 1.00 92.88 87 LEU A CA 1
ATOM 711 C C . LEU A 1 87 ? -5.773 -8.094 5.167 1.00 92.88 87 LEU A C 1
ATOM 713 O O . LEU A 1 87 ? -5.901 -9.310 5.310 1.00 92.88 87 LEU A O 1
ATOM 717 N N . TYR A 1 88 ? -6.821 -7.270 5.144 1.00 94.06 88 TYR A N 1
ATOM 718 C CA . TYR A 1 88 ? -8.207 -7.711 5.327 1.00 94.06 88 TYR A CA 1
ATOM 719 C C . TYR A 1 88 ? -8.992 -7.887 4.017 1.00 94.06 88 TYR A C 1
ATOM 721 O O . TYR A 1 88 ? -10.191 -8.184 4.065 1.00 94.06 88 TYR A O 1
ATOM 729 N N . GLY A 1 89 ? -8.351 -7.722 2.856 1.00 93.81 89 GLY A N 1
ATOM 730 C CA . GLY A 1 89 ? -8.985 -7.865 1.542 1.00 93.81 89 GLY A CA 1
ATOM 731 C C . GLY A 1 89 ? -10.135 -6.880 1.302 1.00 93.81 89 GLY A C 1
ATOM 732 O O . GLY A 1 89 ? -11.176 -7.260 0.760 1.00 93.81 89 GLY A O 1
ATOM 733 N N . LEU A 1 90 ? -9.984 -5.633 1.754 1.00 96.44 90 LEU A N 1
ATOM 734 C CA . LEU A 1 90 ? -10.982 -4.578 1.581 1.00 96.44 90 LEU A CA 1
ATOM 735 C C . LEU A 1 90 ? -10.932 -3.985 0.170 1.00 96.44 90 LEU A C 1
ATOM 737 O O . LEU A 1 90 ? -9.874 -3.811 -0.443 1.00 96.44 90 LEU A O 1
ATOM 741 N N . ASN A 1 91 ? -12.104 -3.629 -0.343 1.00 96.00 91 ASN A N 1
ATOM 742 C CA . ASN A 1 91 ? -12.258 -3.073 -1.676 1.00 96.00 91 ASN A CA 1
ATOM 743 C C . ASN A 1 91 ? -12.161 -1.541 -1.647 1.00 96.00 91 ASN A C 1
ATOM 745 O O . ASN A 1 91 ? -13.131 -0.833 -1.357 1.00 96.00 91 ASN A O 1
ATOM 749 N N . LEU A 1 92 ? -10.980 -1.032 -1.982 1.00 96.56 92 LEU A N 1
ATOM 750 C CA . LEU A 1 92 ? -10.722 0.392 -2.110 1.00 96.56 92 LEU A CA 1
ATOM 751 C C . LEU A 1 92 ? -11.175 0.921 -3.474 1.00 96.56 92 LEU A C 1
ATOM 753 O O . LEU A 1 92 ? -11.218 0.187 -4.474 1.00 96.56 92 LEU A O 1
ATOM 757 N N . ASP A 1 93 ? -11.514 2.210 -3.516 1.00 95.25 93 ASP A N 1
ATOM 758 C CA . ASP A 1 93 ? -11.785 2.925 -4.756 1.00 95.25 93 ASP A CA 1
ATOM 759 C C . ASP A 1 93 ? -10.512 2.951 -5.597 1.00 95.25 93 ASP A C 1
ATOM 761 O O . ASP A 1 93 ? -9.530 3.643 -5.317 1.00 95.25 93 ASP A O 1
ATOM 765 N N . TYR A 1 94 ? -10.561 2.161 -6.659 1.00 94.38 94 TYR A N 1
ATOM 766 C CA . TYR A 1 94 ? -9.423 1.891 -7.511 1.00 94.38 94 TYR A CA 1
ATOM 767 C C . TYR A 1 94 ? -8.931 3.135 -8.252 1.00 94.38 94 TYR A C 1
ATOM 769 O O . TYR A 1 94 ? -7.736 3.281 -8.495 1.00 94.38 94 TYR A O 1
ATOM 777 N N . THR A 1 95 ? -9.844 4.057 -8.562 1.00 93.62 95 THR A N 1
ATOM 778 C CA . THR A 1 95 ? -9.517 5.314 -9.239 1.00 93.62 95 THR A CA 1
ATOM 779 C C . THR A 1 95 ? -8.661 6.184 -8.328 1.00 93.62 95 THR A C 1
ATOM 781 O O . THR A 1 95 ? -7.689 6.788 -8.776 1.00 93.62 95 THR A O 1
ATOM 784 N N . ILE A 1 96 ? -8.982 6.213 -7.030 1.00 92.94 96 ILE A N 1
ATOM 785 C CA . ILE A 1 96 ? -8.183 6.947 -6.047 1.00 92.94 96 ILE A CA 1
ATOM 786 C C . ILE A 1 96 ? -6.812 6.298 -5.886 1.00 92.94 96 ILE A C 1
ATOM 788 O O . ILE A 1 96 ? -5.816 7.012 -5.911 1.00 92.94 96 ILE A O 1
ATOM 792 N N . ILE A 1 97 ? -6.742 4.967 -5.781 1.00 95.12 97 ILE A N 1
ATOM 793 C CA . ILE A 1 97 ? -5.460 4.253 -5.666 1.00 95.12 97 ILE A CA 1
ATOM 794 C C . ILE A 1 97 ? -4.549 4.560 -6.860 1.00 95.12 97 ILE A C 1
ATOM 796 O O . ILE A 1 97 ? -3.389 4.915 -6.665 1.00 95.12 97 ILE A O 1
ATOM 800 N N . ILE A 1 98 ? -5.071 4.506 -8.087 1.00 93.81 98 ILE A N 1
ATOM 801 C CA . ILE A 1 98 ? -4.311 4.875 -9.291 1.00 93.81 98 ILE A CA 1
ATOM 802 C C . ILE A 1 98 ? -3.855 6.341 -9.233 1.00 93.81 98 ILE A C 1
ATOM 804 O O . ILE A 1 98 ? -2.721 6.654 -9.590 1.00 93.81 98 ILE A O 1
ATOM 808 N N . ASN A 1 99 ? -4.706 7.252 -8.758 1.00 91.19 99 ASN A N 1
ATOM 809 C CA . ASN A 1 99 ? -4.339 8.661 -8.630 1.00 91.19 99 ASN A CA 1
ATOM 810 C C . ASN A 1 99 ? -3.246 8.899 -7.581 1.00 91.19 99 ASN A C 1
ATOM 812 O O . ASN A 1 99 ? -2.370 9.721 -7.836 1.00 91.19 99 ASN A O 1
ATOM 816 N N . LEU A 1 100 ? -3.256 8.173 -6.457 1.00 91.31 100 LEU A N 1
ATOM 817 C CA . LEU A 1 100 ? -2.183 8.222 -5.454 1.00 91.31 100 LEU A CA 1
ATOM 818 C C . LEU A 1 100 ? -0.847 7.781 -6.060 1.00 91.31 100 LEU A C 1
ATOM 820 O O . LEU A 1 100 ? 0.176 8.426 -5.865 1.00 91.31 100 LEU A O 1
ATOM 824 N N . VAL A 1 101 ? -0.869 6.725 -6.874 1.00 90.81 101 VAL A N 1
ATOM 825 C CA . VAL A 1 101 ? 0.313 6.221 -7.588 1.00 90.81 101 VAL A CA 1
ATOM 826 C C . VAL A 1 101 ? 0.904 7.288 -8.523 1.00 90.81 101 VAL A C 1
ATOM 828 O O . VAL A 1 101 ? 2.119 7.447 -8.581 1.00 90.81 101 VAL A O 1
ATOM 831 N N . LYS A 1 102 ? 0.068 8.083 -9.202 1.00 85.94 102 LYS A N 1
ATOM 832 C CA . LYS A 1 102 ? 0.507 9.154 -10.120 1.00 85.94 102 LYS A CA 1
ATOM 833 C C . LYS A 1 102 ? 1.119 10.383 -9.429 1.00 85.94 102 LYS A C 1
ATOM 835 O O . LYS A 1 102 ? 1.638 11.258 -10.127 1.00 85.94 102 LYS A O 1
ATOM 840 N N . GLN A 1 103 ? 1.036 10.507 -8.105 1.00 80.50 103 GLN A N 1
ATOM 841 C CA . GLN A 1 103 ? 1.566 11.674 -7.397 1.00 80.50 103 GLN A CA 1
ATOM 842 C C . GLN A 1 103 ? 3.095 11.727 -7.492 1.00 80.50 103 GLN A C 1
ATOM 844 O O . GLN A 1 103 ? 3.761 10.703 -7.520 1.00 80.50 103 GLN A O 1
ATOM 849 N N . SER A 1 104 ? 3.660 12.936 -7.554 1.00 60.62 104 SER A N 1
ATOM 850 C CA . SER A 1 104 ? 5.105 13.152 -7.723 1.00 60.62 104 SER A CA 1
ATOM 851 C C . SER A 1 104 ? 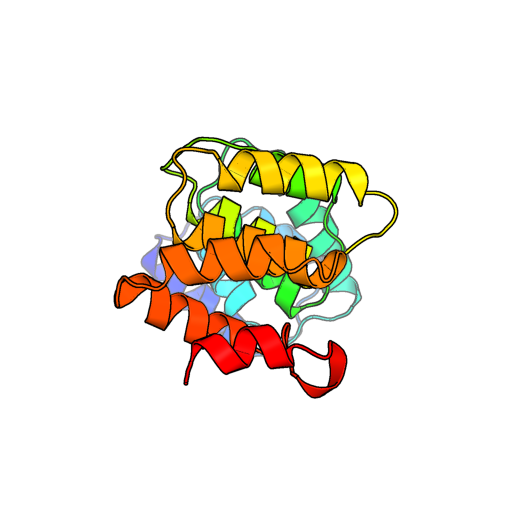5.817 13.652 -6.463 1.00 60.62 104 SER A C 1
ATOM 853 O O . SER A 1 104 ? 6.984 14.051 -6.540 1.00 60.62 104 SER A O 1
ATOM 855 N N . ASP A 1 105 ? 5.122 13.734 -5.324 1.00 69.25 105 ASP A N 1
ATOM 856 C CA . ASP A 1 105 ? 5.702 14.294 -4.105 1.00 69.25 105 ASP A CA 1
ATOM 857 C C . ASP A 1 105 ? 6.578 13.257 -3.391 1.00 69.25 105 ASP A C 1
ATOM 859 O O . ASP A 1 105 ? 6.129 12.194 -2.966 1.00 69.25 105 ASP A O 1
ATOM 863 N N . LYS A 1 106 ? 7.859 13.598 -3.210 1.00 62.50 106 LYS A N 1
ATOM 864 C CA . LYS A 1 106 ? 8.819 12.780 -2.459 1.00 62.50 106 LYS A CA 1
ATOM 865 C C . LYS A 1 106 ? 8.391 12.546 -1.010 1.00 62.50 106 LYS A C 1
ATOM 867 O O . LYS A 1 106 ? 8.830 11.561 -0.421 1.00 62.50 106 LYS A O 1
ATOM 872 N N . LYS A 1 107 ? 7.583 13.438 -0.429 1.00 66.75 107 LYS A N 1
ATOM 873 C CA . LYS A 1 107 ? 7.085 13.306 0.947 1.00 66.75 107 LYS A CA 1
ATOM 874 C C . LYS A 1 107 ? 6.067 12.177 1.106 1.00 66.75 107 LYS A C 1
ATOM 876 O O . LYS A 1 107 ? 5.899 11.687 2.214 1.00 66.75 107 LYS A O 1
ATOM 881 N N . GLU A 1 108 ? 5.459 11.718 0.015 1.00 80.12 108 GLU A N 1
ATOM 882 C CA . GLU A 1 108 ? 4.390 10.710 0.024 1.00 80.12 108 GLU A CA 1
ATOM 883 C C . GLU A 1 108 ? 4.883 9.326 -0.437 1.00 80.12 108 GLU A C 1
ATOM 885 O O . GLU A 1 108 ? 4.103 8.471 -0.849 1.00 80.12 108 GLU A O 1
ATOM 890 N N . HIS A 1 109 ? 6.194 9.072 -0.338 1.00 86.56 109 HIS A N 1
ATOM 891 C CA . HIS A 1 109 ? 6.825 7.821 -0.775 1.00 86.56 109 HIS A CA 1
ATOM 892 C C . HIS A 1 109 ? 6.133 6.559 -0.227 1.00 86.56 109 HIS A C 1
ATOM 894 O O . HIS A 1 109 ? 5.908 5.609 -0.977 1.00 86.56 109 HIS A O 1
ATOM 900 N N . PHE A 1 110 ? 5.769 6.554 1.059 1.00 88.94 110 PHE A N 1
ATOM 901 C CA . PHE A 1 110 ? 5.096 5.416 1.692 1.00 88.94 110 PHE A CA 1
ATOM 902 C C . PHE A 1 110 ? 3.670 5.218 1.175 1.00 88.94 110 PHE A C 1
ATOM 904 O O . PHE A 1 110 ? 3.268 4.087 0.929 1.00 88.94 110 PHE A O 1
ATOM 911 N N . VAL A 1 111 ? 2.937 6.305 0.917 1.00 91.94 111 VAL A N 1
ATOM 912 C CA . VAL A 1 111 ? 1.585 6.244 0.344 1.00 91.94 111 VAL A CA 1
ATOM 913 C C . VAL A 1 111 ? 1.628 5.645 -1.060 1.00 91.94 111 VAL A C 1
ATOM 915 O O . VAL A 1 111 ? 0.852 4.739 -1.359 1.00 91.94 111 VAL A O 1
ATOM 918 N N . ILE A 1 112 ? 2.575 6.083 -1.898 1.00 93.25 112 ILE A N 1
ATOM 919 C CA . ILE A 1 112 ? 2.761 5.532 -3.248 1.00 93.25 112 ILE A CA 1
ATOM 920 C C . ILE A 1 112 ? 3.127 4.045 -3.173 1.00 93.25 112 ILE A C 1
ATOM 922 O O . ILE A 1 112 ? 2.571 3.242 -3.917 1.00 93.25 112 ILE A O 1
ATOM 926 N N . LEU A 1 113 ? 4.030 3.653 -2.267 1.00 92.75 113 LEU A N 1
ATOM 927 C CA . LEU A 1 113 ? 4.403 2.247 -2.092 1.00 92.75 113 LEU A CA 1
ATOM 928 C C . LEU A 1 113 ? 3.225 1.370 -1.654 1.00 92.75 113 LEU A C 1
ATOM 930 O O . LEU A 1 113 ? 3.031 0.309 -2.248 1.00 92.75 113 LEU A O 1
ATOM 934 N N . SER A 1 114 ? 2.437 1.796 -0.666 1.00 93.81 114 SER A N 1
ATOM 935 C CA . SER A 1 114 ? 1.245 1.059 -0.231 1.00 93.81 114 SER A CA 1
ATOM 936 C C . SER A 1 114 ? 0.199 0.989 -1.344 1.00 93.81 114 SER A C 1
ATOM 938 O O . SER A 1 114 ? -0.378 -0.069 -1.586 1.00 93.81 114 SER A O 1
ATOM 940 N N . ALA A 1 115 ? -0.004 2.072 -2.100 1.00 95.06 115 ALA A N 1
ATOM 941 C CA . ALA A 1 115 ? -0.914 2.084 -3.244 1.00 95.06 115 ALA A CA 1
ATOM 942 C C . ALA A 1 115 ? -0.457 1.123 -4.359 1.00 95.06 115 ALA A C 1
ATOM 944 O O . ALA A 1 115 ? -1.266 0.361 -4.890 1.00 95.06 115 ALA A O 1
ATOM 945 N N . LEU A 1 116 ? 0.842 1.087 -4.673 1.00 95.31 116 LEU A N 1
ATOM 946 C CA . LEU A 1 116 ? 1.420 0.115 -5.606 1.00 95.31 116 LEU A CA 1
ATOM 947 C C . LEU A 1 116 ? 1.254 -1.324 -5.111 1.00 95.31 116 LEU A C 1
ATOM 949 O O . LEU A 1 116 ? 0.894 -2.202 -5.895 1.00 95.31 116 LEU A O 1
ATOM 953 N N . GLN A 1 117 ? 1.482 -1.571 -3.821 1.00 94.00 117 GLN A N 1
ATOM 954 C CA . GLN A 1 117 ? 1.263 -2.887 -3.227 1.00 94.00 117 GLN A CA 1
ATOM 955 C C . GLN A 1 117 ? -0.210 -3.301 -3.358 1.00 94.00 117 GLN A C 1
ATOM 957 O O . GLN A 1 117 ? -0.493 -4.406 -3.819 1.00 94.00 117 GLN A O 1
ATOM 962 N N . TYR A 1 118 ? -1.146 -2.388 -3.080 1.00 95.38 118 TYR A N 1
ATOM 963 C CA . TYR A 1 118 ? -2.575 -2.635 -3.269 1.00 95.38 118 TYR A CA 1
ATOM 964 C C . TYR A 1 118 ? -2.897 -3.024 -4.715 1.00 95.38 118 TYR A C 1
ATOM 966 O O . TYR A 1 118 ? -3.604 -4.008 -4.933 1.00 95.38 118 TYR A O 1
ATOM 974 N N . LEU A 1 119 ? -2.357 -2.300 -5.706 1.00 94.38 119 LEU A N 1
ATOM 975 C CA . LEU A 1 119 ? -2.529 -2.637 -7.125 1.00 94.38 119 LEU A CA 1
ATOM 976 C C . LEU A 1 119 ? -1.954 -4.017 -7.465 1.00 94.38 119 LEU A C 1
ATOM 978 O O . LEU A 1 119 ? -2.601 -4.770 -8.187 1.00 94.38 119 LEU A O 1
ATOM 982 N N . SER A 1 120 ? -0.773 -4.356 -6.939 1.00 91.81 120 SER A N 1
ATOM 983 C CA . SER A 1 120 ? -0.114 -5.652 -7.160 1.00 91.81 120 SER A CA 1
ATOM 984 C C . SER A 1 120 ? -0.957 -6.830 -6.670 1.00 91.81 120 SER A C 1
ATOM 986 O O . SER A 1 120 ? -1.015 -7.874 -7.330 1.00 91.81 120 SER A O 1
ATOM 988 N N . GLU A 1 121 ? -1.603 -6.674 -5.516 1.00 90.25 121 GLU A N 1
ATOM 989 C CA . GLU A 1 121 ? -2.418 -7.717 -4.885 1.00 90.25 121 GLU A CA 1
ATOM 990 C C . GLU A 1 121 ? -3.858 -7.751 -5.410 1.00 90.25 121 GLU A C 1
ATOM 992 O O . GLU A 1 121 ? -4.491 -8.804 -5.428 1.00 90.25 121 GLU A O 1
ATOM 997 N N . ASN A 1 122 ? -4.367 -6.620 -5.906 1.00 91.56 122 ASN A N 1
ATOM 998 C CA . ASN A 1 122 ? -5.763 -6.451 -6.307 1.00 91.56 122 ASN A CA 1
ATOM 999 C C . ASN A 1 122 ? -5.883 -5.968 -7.760 1.00 91.56 122 ASN A C 1
ATOM 1001 O O . ASN A 1 122 ? -6.560 -4.977 -8.034 1.00 91.56 122 ASN A O 1
ATOM 1005 N N . ILE A 1 123 ? -5.231 -6.640 -8.714 1.00 91.00 123 ILE A N 1
ATOM 1006 C CA . ILE A 1 123 ? -5.278 -6.255 -10.136 1.00 91.00 123 ILE A CA 1
ATOM 1007 C C . ILE A 1 123 ? -6.721 -6.339 -10.663 1.00 91.00 123 ILE A C 1
ATOM 1009 O O . ILE A 1 123 ? -7.313 -7.418 -10.735 1.00 91.00 123 ILE A O 1
ATOM 1013 N N . LYS A 1 124 ? -7.285 -5.199 -11.082 1.00 92.12 124 LYS A N 1
ATOM 1014 C CA . LYS A 1 124 ? -8.602 -5.125 -11.732 1.00 92.12 124 LYS A CA 1
ATOM 1015 C C . LYS A 1 124 ? -8.428 -4.902 -13.231 1.00 92.12 124 LYS A C 1
ATOM 1017 O O . LYS A 1 124 ? -8.117 -3.795 -13.653 1.00 92.12 124 LYS A O 1
ATOM 1022 N N . TYR A 1 125 ? -8.714 -5.927 -14.037 1.00 88.62 125 TYR A N 1
ATOM 1023 C CA . TYR A 1 125 ? -8.570 -5.878 -15.502 1.00 88.62 125 TYR A CA 1
ATOM 1024 C C . TYR A 1 125 ? -9.337 -4.740 -16.189 1.00 88.62 125 TYR A C 1
ATOM 1026 O O . TYR A 1 125 ? -8.937 -4.307 -17.261 1.00 88.62 125 TYR A O 1
ATOM 1034 N N . TYR A 1 126 ? -10.417 -4.241 -15.580 1.00 94.44 126 TYR A N 1
ATOM 1035 C CA . TYR A 1 126 ? -11.147 -3.083 -16.100 1.00 94.44 126 TYR A CA 1
ATOM 1036 C C . TYR A 1 126 ? -10.282 -1.811 -16.178 1.00 94.44 126 TYR A C 1
ATOM 1038 O O . TYR A 1 126 ? -10.517 -0.993 -17.052 1.00 94.44 126 TYR A O 1
ATOM 1046 N N . TYR A 1 127 ? -9.285 -1.669 -15.299 1.00 94.88 127 TYR A N 1
ATOM 1047 C CA . TYR A 1 127 ? -8.407 -0.495 -15.207 1.00 94.88 127 TYR A CA 1
ATOM 1048 C C . TYR A 1 127 ? -7.015 -0.747 -15.802 1.00 94.88 127 TYR A C 1
ATOM 1050 O O . TYR A 1 127 ? -6.040 -0.110 -15.408 1.00 94.88 127 TYR A O 1
ATOM 1058 N N . ILE A 1 128 ? -6.868 -1.768 -16.651 1.00 94.00 128 ILE A N 1
ATOM 1059 C CA . ILE A 1 128 ? -5.539 -2.249 -17.036 1.00 94.00 128 ILE A CA 1
ATOM 1060 C C . ILE A 1 128 ? -4.743 -1.184 -17.791 1.00 94.00 128 ILE A C 1
ATOM 1062 O O . ILE A 1 128 ? -3.565 -1.001 -17.505 1.00 94.00 128 ILE A O 1
ATOM 1066 N N . GLU A 1 129 ? -5.386 -0.442 -18.691 1.00 94.50 129 GLU A N 1
ATOM 1067 C CA . GLU A 1 129 ? -4.744 0.618 -19.470 1.00 94.50 129 GLU A CA 1
ATOM 1068 C C . GLU A 1 129 ? -4.234 1.726 -18.542 1.00 94.50 129 GLU A C 1
ATOM 1070 O O . GLU A 1 129 ? -3.055 2.081 -18.586 1.00 94.50 129 GLU A O 1
ATOM 1075 N N . GLU A 1 130 ? -5.066 2.181 -17.605 1.00 95.12 130 GLU A N 1
ATOM 1076 C CA . GLU A 1 130 ? -4.692 3.215 -16.645 1.00 95.12 130 GLU A CA 1
ATOM 1077 C C . GLU A 1 130 ? -3.586 2.754 -15.694 1.00 95.12 130 GLU A C 1
ATOM 1079 O O . GLU A 1 130 ? -2.728 3.562 -15.328 1.00 95.12 130 GLU A O 1
ATOM 1084 N N . ILE A 1 131 ? -3.572 1.477 -15.292 1.00 94.88 131 ILE A N 1
ATOM 1085 C CA . ILE A 1 131 ? -2.472 0.908 -14.502 1.00 94.88 131 ILE A CA 1
ATOM 1086 C C . ILE A 1 131 ? -1.171 1.000 -15.305 1.00 94.88 131 ILE A C 1
ATOM 1088 O O . ILE A 1 131 ? -0.195 1.543 -14.791 1.00 94.88 131 ILE A O 1
ATOM 1092 N N . PHE A 1 132 ? -1.143 0.517 -16.552 1.00 95.62 132 PHE A N 1
ATOM 1093 C CA . PHE A 1 132 ? 0.071 0.551 -17.376 1.00 95.62 132 PHE A CA 1
ATOM 1094 C C . PHE A 1 132 ? 0.596 1.970 -17.557 1.00 95.62 132 PHE A C 1
ATOM 1096 O O . PHE A 1 132 ? 1.756 2.227 -17.238 1.00 95.62 132 PHE A O 1
ATOM 1103 N N . GLU A 1 133 ? -0.261 2.896 -17.988 1.00 94.44 133 GLU A N 1
ATOM 1104 C CA . GLU A 1 133 ? 0.125 4.294 -18.187 1.00 94.44 133 GLU A CA 1
ATOM 1105 C C . GLU A 1 133 ? 0.729 4.897 -16.912 1.00 94.44 133 GLU A C 1
ATOM 1107 O O . GLU A 1 133 ? 1.770 5.552 -16.952 1.00 94.44 133 GLU A O 1
ATOM 1112 N N . SER A 1 134 ? 0.112 4.640 -15.755 1.00 93.62 134 SER A N 1
ATOM 1113 C CA . SER A 1 134 ? 0.585 5.167 -14.468 1.00 93.62 134 SER A CA 1
ATOM 1114 C C . SER A 1 134 ? 1.951 4.612 -14.080 1.00 93.62 134 SER A C 1
ATOM 1116 O O . SER A 1 134 ? 2.831 5.358 -13.651 1.00 93.62 134 SER A O 1
ATOM 1118 N N . LEU A 1 135 ? 2.135 3.299 -14.219 1.00 95.50 135 LEU A N 1
ATOM 1119 C CA . LEU A 1 135 ? 3.369 2.630 -13.820 1.00 95.50 135 LEU A CA 1
ATOM 1120 C C . LEU A 1 135 ? 4.524 2.974 -14.762 1.00 95.50 135 LEU A C 1
ATOM 1122 O O . LEU A 1 135 ? 5.641 3.182 -14.293 1.00 95.50 135 LEU A O 1
ATOM 1126 N N . GLU A 1 136 ? 4.279 3.092 -16.068 1.00 94.75 136 GLU A N 1
ATOM 1127 C CA . GLU A 1 136 ? 5.311 3.508 -17.024 1.00 94.75 136 GLU A CA 1
ATOM 1128 C C . GLU A 1 136 ? 5.778 4.943 -16.764 1.00 94.75 136 GLU A C 1
ATOM 1130 O O . GLU A 1 136 ? 6.985 5.192 -16.706 1.00 94.75 136 GLU A O 1
ATOM 1135 N N . LEU A 1 137 ? 4.847 5.861 -16.473 1.00 92.25 137 LEU A N 1
ATOM 1136 C CA . LEU A 1 137 ? 5.187 7.222 -16.051 1.00 92.25 137 LEU A CA 1
ATOM 1137 C C . LEU A 1 137 ? 6.077 7.232 -14.802 1.00 92.25 137 LEU A C 1
ATOM 1139 O O . LEU A 1 137 ? 7.019 8.021 -14.720 1.00 92.25 137 LEU A O 1
ATOM 1143 N N . ILE A 1 138 ? 5.823 6.348 -13.833 1.00 92.56 138 ILE A N 1
ATOM 1144 C CA . ILE A 1 138 ? 6.647 6.232 -12.624 1.00 92.56 138 ILE A CA 1
ATOM 1145 C C . ILE A 1 138 ? 8.046 5.722 -12.936 1.00 92.56 138 ILE A C 1
ATOM 1147 O O . ILE A 1 138 ? 9.021 6.268 -12.409 1.00 92.56 138 ILE A O 1
ATOM 1151 N N . VAL A 1 139 ? 8.164 4.691 -13.768 1.00 92.00 139 VAL A N 1
ATOM 1152 C CA . VAL A 1 139 ? 9.459 4.102 -14.129 1.00 92.00 139 VAL A CA 1
ATOM 1153 C C . VAL A 1 139 ? 10.400 5.166 -14.700 1.00 92.00 139 VAL A C 1
ATOM 1155 O O . VAL A 1 139 ? 11.566 5.225 -14.302 1.00 92.00 139 VAL A O 1
ATOM 1158 N N . ASP A 1 140 ? 9.872 6.070 -15.525 1.00 88.56 140 ASP A N 1
ATOM 1159 C CA . ASP A 1 140 ? 10.644 7.128 -16.188 1.00 88.56 140 ASP A CA 1
ATOM 1160 C C . ASP A 1 140 ? 10.760 8.431 -15.361 1.00 88.56 140 ASP A C 1
ATOM 1162 O O . ASP A 1 140 ? 11.384 9.409 -15.777 1.00 88.56 140 ASP A O 1
ATOM 1166 N N . SER A 1 141 ? 10.193 8.458 -14.153 1.00 89.00 141 SER A N 1
ATOM 1167 C CA . SER A 1 141 ? 10.158 9.642 -13.285 1.00 89.00 141 SER A CA 1
ATOM 1168 C C . SER A 1 141 ? 11.379 9.783 -12.353 1.00 89.00 141 SER A C 1
ATOM 1170 O O . SER A 1 141 ? 12.346 9.019 -12.390 1.00 89.00 141 SER A O 1
ATOM 1172 N N . LYS A 1 142 ? 11.328 10.767 -11.441 1.00 88.00 142 LYS A N 1
ATOM 1173 C CA . LYS A 1 142 ? 12.319 10.983 -10.366 1.00 88.00 142 LYS A CA 1
ATOM 1174 C C . LYS A 1 142 ? 11.980 10.272 -9.048 1.00 88.00 142 LYS A C 1
ATOM 1176 O O . LYS A 1 142 ? 12.594 10.587 -8.026 1.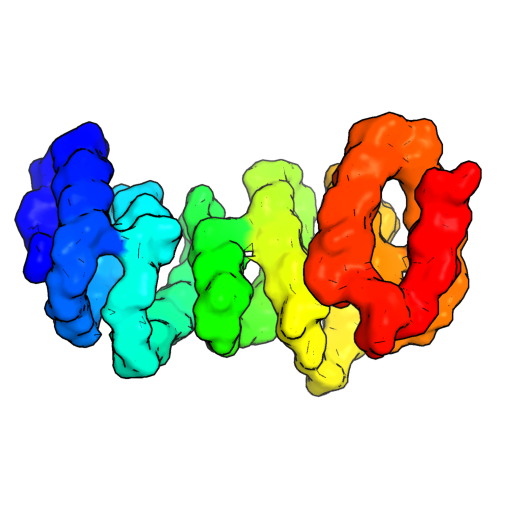00 88.00 142 LYS A O 1
ATOM 1181 N N . HIS A 1 143 ? 11.011 9.357 -9.051 1.00 88.75 143 HIS A N 1
ATOM 1182 C CA . HIS A 1 143 ? 10.713 8.538 -7.879 1.00 88.75 143 HIS A CA 1
ATOM 1183 C C . HIS A 1 143 ? 11.927 7.710 -7.442 1.00 88.75 143 HIS A C 1
ATOM 1185 O O . HIS A 1 143 ? 12.830 7.429 -8.233 1.00 88.75 143 HIS A O 1
ATOM 1191 N N . SER A 1 144 ? 11.931 7.329 -6.165 1.00 90.12 144 SER A N 1
ATOM 1192 C CA . SER A 1 144 ? 12.901 6.395 -5.585 1.00 90.12 144 SER A CA 1
ATOM 1193 C C . SER A 1 144 ? 12.939 5.071 -6.349 1.00 90.12 144 SER A C 1
ATOM 1195 O O . SER A 1 144 ? 11.898 4.615 -6.836 1.00 90.12 144 SER A O 1
ATOM 1197 N N . ASP A 1 145 ? 14.080 4.396 -6.321 1.00 92.06 145 ASP A N 1
ATOM 1198 C CA . ASP A 1 145 ? 14.248 3.109 -6.992 1.00 92.06 145 ASP A CA 1
ATOM 1199 C C . ASP A 1 145 ? 13.283 2.035 -6.476 1.00 92.06 145 ASP A C 1
ATOM 1201 O O . ASP A 1 145 ? 12.753 1.280 -7.281 1.00 92.06 145 ASP A O 1
ATOM 1205 N N . ASN A 1 146 ? 12.935 2.020 -5.185 1.00 92.00 146 ASN A N 1
ATOM 1206 C CA . ASN A 1 146 ? 11.968 1.070 -4.617 1.00 92.00 146 ASN A CA 1
ATOM 1207 C C . ASN A 1 146 ? 10.591 1.149 -5.305 1.00 92.00 146 ASN A C 1
ATOM 1209 O O . ASN A 1 146 ? 10.037 0.131 -5.713 1.00 92.00 146 ASN A O 1
ATOM 1213 N N . ILE A 1 147 ? 10.067 2.367 -5.484 1.00 93.50 147 ILE A N 1
ATOM 1214 C CA . ILE A 1 147 ? 8.807 2.628 -6.201 1.00 93.50 147 ILE A CA 1
ATOM 1215 C C . ILE A 1 147 ? 8.902 2.142 -7.655 1.00 93.50 147 ILE A C 1
ATOM 1217 O O . ILE A 1 147 ? 7.989 1.487 -8.160 1.00 93.50 147 ILE A O 1
ATOM 1221 N N . LYS A 1 148 ? 10.018 2.435 -8.329 1.00 94.38 148 LYS A N 1
ATOM 1222 C CA . LYS A 1 148 ? 10.239 2.041 -9.727 1.00 94.38 148 LYS A CA 1
ATOM 1223 C C . LYS A 1 148 ? 10.359 0.529 -9.886 1.00 94.38 148 LYS A C 1
ATOM 1225 O O . LYS A 1 148 ? 9.732 -0.031 -10.777 1.00 94.38 148 LYS A O 1
ATOM 1230 N N . ILE A 1 149 ? 11.111 -0.134 -9.010 1.00 94.81 149 ILE A N 1
ATOM 1231 C CA . ILE A 1 149 ? 11.273 -1.591 -8.994 1.00 94.81 149 ILE A CA 1
ATOM 1232 C C . ILE A 1 149 ? 9.916 -2.260 -8.780 1.00 94.81 149 ILE A C 1
ATOM 1234 O O . ILE A 1 149 ? 9.566 -3.158 -9.541 1.00 94.81 149 ILE A O 1
ATOM 1238 N N . LEU A 1 150 ? 9.119 -1.801 -7.809 1.00 94.44 150 LEU A N 1
ATOM 1239 C CA . LEU A 1 150 ? 7.780 -2.349 -7.584 1.00 94.44 150 LEU A CA 1
ATOM 1240 C C . LEU A 1 150 ? 6.857 -2.113 -8.789 1.00 94.44 150 LEU A C 1
ATOM 1242 O O . LEU A 1 150 ? 6.136 -3.020 -9.192 1.00 94.44 150 LEU A O 1
ATOM 1246 N N . SER A 1 151 ? 6.939 -0.944 -9.427 1.00 95.50 151 SER A N 1
ATOM 1247 C CA . SER A 1 151 ? 6.185 -0.652 -10.655 1.00 95.50 151 SER A CA 1
ATOM 1248 C C . SER A 1 151 ? 6.568 -1.593 -11.801 1.00 95.50 151 SER A C 1
ATOM 1250 O O . SER A 1 151 ? 5.691 -2.152 -12.455 1.00 95.50 151 SER A O 1
ATOM 1252 N N . LEU A 1 152 ? 7.866 -1.834 -12.013 1.00 95.94 152 LEU A N 1
ATOM 1253 C CA . LEU A 1 152 ? 8.363 -2.784 -13.017 1.00 95.94 152 LEU A CA 1
ATOM 1254 C C . LEU A 1 152 ? 7.931 -4.221 -12.717 1.00 95.94 152 LEU A C 1
ATOM 1256 O O . LEU A 1 152 ? 7.574 -4.956 -13.636 1.00 95.94 152 LEU A O 1
ATOM 1260 N N . LEU A 1 153 ? 7.936 -4.616 -11.443 1.00 93.69 153 LEU A N 1
ATOM 1261 C CA . LEU A 1 153 ? 7.451 -5.923 -11.007 1.00 93.69 153 LEU A CA 1
ATOM 1262 C C . LEU A 1 153 ? 5.960 -6.098 -11.319 1.00 93.69 153 LEU A C 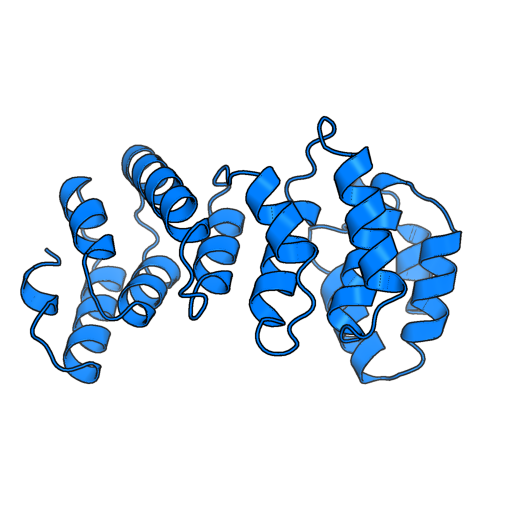1
ATOM 1264 O O . LEU A 1 153 ? 5.575 -7.144 -11.836 1.00 93.69 153 LEU A O 1
ATOM 1268 N N . ILE A 1 154 ? 5.131 -5.081 -11.065 1.00 93.31 154 ILE A N 1
ATOM 1269 C CA . ILE A 1 154 ? 3.695 -5.109 -11.386 1.00 93.31 154 ILE A CA 1
ATOM 1270 C C . ILE A 1 154 ? 3.480 -5.143 -12.906 1.00 93.31 154 ILE A C 1
ATOM 1272 O O . ILE A 1 154 ? 2.717 -5.975 -13.397 1.00 93.31 154 ILE A O 1
ATOM 1276 N N . LEU A 1 155 ? 4.194 -4.306 -13.664 1.00 94.81 155 LEU A N 1
ATOM 1277 C CA . LEU A 1 155 ? 4.151 -4.303 -15.130 1.00 94.81 155 LEU A CA 1
ATOM 1278 C C . LEU A 1 155 ? 4.517 -5.677 -15.704 1.00 94.81 155 LEU A C 1
ATOM 1280 O O . LEU A 1 155 ? 3.823 -6.187 -16.584 1.00 94.81 155 LEU A O 1
ATOM 1284 N N . TYR A 1 156 ? 5.563 -6.322 -15.182 1.00 92.75 156 TYR A N 1
ATOM 1285 C CA . TYR A 1 156 ? 5.920 -7.684 -15.573 1.00 92.75 156 TYR A CA 1
ATOM 1286 C C . TYR A 1 156 ? 4.861 -8.707 -15.146 1.00 92.75 156 TYR A C 1
ATOM 1288 O O . TYR A 1 156 ? 4.498 -9.560 -15.949 1.00 92.75 156 TYR A O 1
ATOM 1296 N N . LYS A 1 157 ? 4.327 -8.613 -13.922 1.00 88.38 157 LYS A N 1
ATOM 1297 C CA . LYS A 1 157 ? 3.279 -9.514 -13.409 1.00 88.38 157 LYS A CA 1
ATOM 1298 C C . LYS A 1 157 ? 2.038 -9.521 -14.301 1.00 88.38 157 LYS A C 1
ATOM 1300 O O . LYS A 1 157 ? 1.410 -10.561 -14.452 1.00 88.38 157 LYS A O 1
ATOM 1305 N N . ILE A 1 158 ? 1.695 -8.375 -14.884 1.00 89.75 158 ILE A N 1
ATOM 1306 C CA . ILE A 1 158 ? 0.538 -8.240 -15.769 1.00 89.75 158 ILE A CA 1
ATOM 1307 C C . ILE A 1 158 ? 0.873 -8.647 -17.213 1.00 89.75 158 ILE A C 1
ATOM 1309 O O . ILE A 1 158 ? 0.086 -9.336 -17.858 1.00 89.75 158 ILE A O 1
ATOM 1313 N N . SER A 1 159 ? 2.013 -8.193 -17.740 1.00 91.31 159 SER A N 1
ATOM 1314 C CA . SER A 1 159 ? 2.336 -8.280 -19.175 1.00 91.31 159 SER A CA 1
ATOM 1315 C C . SER A 1 159 ? 3.173 -9.495 -19.575 1.00 91.31 159 SER A C 1
ATOM 1317 O O . SER A 1 159 ? 3.152 -9.903 -20.735 1.00 91.31 159 SER A O 1
ATOM 1319 N N . HIS A 1 160 ? 3.969 -10.022 -18.643 1.00 88.75 160 HIS A N 1
ATOM 1320 C CA . HIS A 1 160 ? 5.061 -10.966 -18.882 1.00 88.75 160 HIS A CA 1
ATOM 1321 C C . HIS A 1 160 ? 6.092 -10.518 -19.941 1.00 88.75 160 HIS A C 1
ATOM 1323 O O . HIS A 1 160 ? 6.759 -11.356 -20.550 1.00 88.75 160 HIS A O 1
ATOM 1329 N N . LEU A 1 161 ? 6.251 -9.208 -20.168 1.00 91.56 161 LEU A N 1
ATOM 1330 C CA . LEU A 1 161 ? 7.218 -8.676 -21.132 1.00 91.56 161 LEU A CA 1
ATOM 1331 C C . LEU A 1 161 ? 8.627 -8.566 -20.533 1.00 91.56 161 LEU A C 1
ATOM 1333 O O . LEU A 1 161 ? 8.849 -7.887 -19.529 1.00 91.56 161 LEU A O 1
ATOM 1337 N N . ASP A 1 162 ? 9.604 -9.161 -21.219 1.00 91.75 162 ASP A N 1
ATOM 1338 C CA . ASP A 1 162 ? 11.008 -9.217 -20.781 1.00 91.75 162 ASP A CA 1
ATOM 1339 C C . ASP A 1 162 ? 11.667 -7.841 -20.637 1.00 91.75 162 ASP A C 1
ATOM 1341 O O . ASP A 1 162 ? 12.560 -7.672 -19.810 1.00 91.75 162 ASP A O 1
ATOM 1345 N N . ILE A 1 163 ? 11.179 -6.833 -21.366 1.00 94.50 163 ILE A N 1
ATOM 1346 C CA . ILE A 1 163 ? 11.689 -5.461 -21.272 1.00 94.50 163 ILE A CA 1
ATOM 1347 C C . ILE A 1 163 ? 11.654 -4.924 -19.833 1.00 94.50 163 ILE A C 1
ATOM 1349 O O . ILE A 1 163 ? 12.536 -4.160 -19.438 1.00 94.50 163 ILE A O 1
ATOM 1353 N N . TYR A 1 164 ? 10.671 -5.332 -19.025 1.00 94.94 164 TYR A N 1
ATOM 1354 C CA . TYR A 1 164 ? 10.578 -4.913 -17.628 1.00 94.94 164 TYR A CA 1
ATOM 1355 C C . TYR A 1 164 ? 11.594 -5.647 -16.744 1.00 94.94 164 TYR A C 1
ATOM 1357 O O . TYR A 1 164 ? 12.186 -5.023 -15.866 1.00 94.94 164 TYR A O 1
ATOM 1365 N N . VAL A 1 165 ? 11.882 -6.922 -17.026 1.00 92.69 165 VAL A N 1
ATOM 1366 C CA . VAL A 1 165 ? 12.951 -7.688 -16.355 1.00 92.69 165 VAL A CA 1
ATOM 1367 C C . VAL A 1 165 ? 14.317 -7.072 -16.660 1.00 92.69 165 VAL A C 1
ATOM 1369 O O . VAL A 1 165 ? 15.111 -6.850 -15.748 1.00 92.69 165 VAL A O 1
ATOM 1372 N N . ASP A 1 166 ? 14.568 -6.708 -17.918 1.00 93.06 166 ASP A N 1
ATOM 1373 C CA . ASP A 1 166 ? 15.810 -6.048 -18.335 1.00 93.06 166 ASP A CA 1
ATOM 1374 C C . ASP A 1 166 ? 16.001 -4.688 -17.650 1.00 93.06 166 ASP A C 1
ATOM 1376 O O . ASP A 1 166 ? 17.124 -4.315 -17.296 1.00 93.06 166 ASP A O 1
ATOM 1380 N N . LYS A 1 167 ? 14.912 -3.933 -17.448 1.00 95.19 167 LYS A N 1
ATOM 1381 C CA . LYS A 1 167 ? 14.936 -2.680 -16.680 1.00 95.19 167 LYS A CA 1
ATOM 1382 C C . LYS A 1 167 ? 15.246 -2.938 -15.201 1.00 95.19 167 LYS A C 1
ATOM 1384 O O . LYS A 1 167 ? 16.105 -2.247 -14.661 1.00 95.19 167 LYS A O 1
ATOM 1389 N 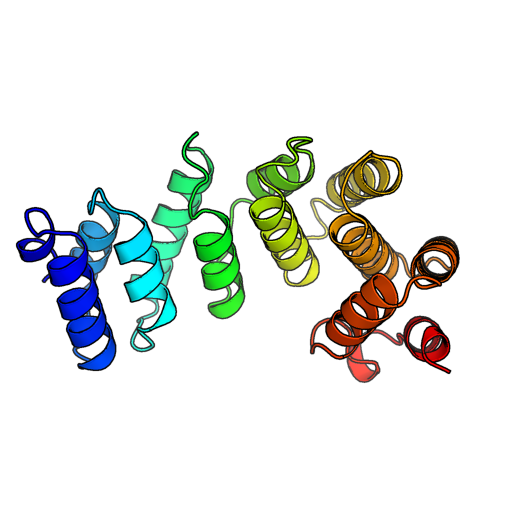N . ILE A 1 168 ? 14.618 -3.937 -14.569 1.00 94.62 168 ILE A N 1
ATOM 1390 C CA . ILE A 1 168 ? 14.898 -4.317 -13.169 1.00 94.62 168 ILE A CA 1
ATOM 1391 C C . ILE A 1 168 ? 16.367 -4.698 -13.007 1.00 94.62 168 ILE A C 1
ATOM 1393 O O . ILE A 1 168 ? 17.026 -4.189 -12.104 1.00 94.62 168 ILE A O 1
ATOM 1397 N N . LYS A 1 169 ? 16.898 -5.531 -13.909 1.00 93.19 169 LYS A N 1
ATOM 1398 C CA . LYS A 1 169 ? 18.293 -5.985 -13.877 1.00 93.19 169 LYS A CA 1
ATOM 1399 C C . LYS A 1 169 ? 19.278 -4.817 -13.792 1.00 93.19 169 LYS A C 1
ATOM 1401 O O . LYS A 1 169 ? 20.182 -4.845 -12.974 1.00 93.19 169 LYS A O 1
ATOM 1406 N N . LYS A 1 170 ? 19.059 -3.760 -14.579 1.00 92.56 170 LYS A N 1
ATOM 1407 C CA . LYS A 1 170 ? 19.898 -2.547 -14.561 1.00 92.56 170 LYS A CA 1
ATOM 1408 C C . LYS A 1 170 ? 19.804 -1.749 -13.255 1.00 92.56 170 LYS A C 1
ATOM 1410 O O . LYS A 1 170 ? 20.675 -0.932 -12.986 1.00 92.56 170 LYS A O 1
ATOM 1415 N N . MET A 1 171 ? 18.732 -1.916 -12.480 1.00 92.81 171 MET A N 1
ATOM 1416 C CA . MET A 1 171 ? 18.511 -1.186 -11.227 1.00 92.81 171 MET A CA 1
ATOM 1417 C C . MET A 1 171 ? 19.068 -1.917 -10.002 1.00 92.81 171 MET A C 1
ATOM 1419 O O . MET A 1 171 ? 19.478 -1.265 -9.041 1.00 92.81 171 MET A O 1
ATOM 1423 N N . ILE A 1 172 ? 19.075 -3.251 -10.017 1.00 92.56 172 ILE A N 1
ATOM 1424 C CA . ILE A 1 172 ? 19.498 -4.084 -8.878 1.00 92.56 172 ILE A CA 1
ATOM 1425 C C . ILE A 1 172 ? 21.018 -4.275 -8.775 1.00 92.56 172 ILE A C 1
ATOM 1427 O O . ILE A 1 172 ? 21.474 -4.938 -7.853 1.00 92.56 172 ILE A O 1
ATOM 1431 N N . ASP A 1 173 ? 21.810 -3.646 -9.650 1.00 86.44 173 ASP A N 1
ATOM 1432 C CA . ASP A 1 173 ? 23.275 -3.581 -9.508 1.00 86.44 173 ASP A CA 1
ATOM 1433 C C . ASP A 1 173 ? 23.704 -2.859 -8.206 1.00 86.44 173 ASP A C 1
ATOM 1435 O O . ASP A 1 173 ? 24.836 -2.992 -7.743 1.00 86.44 173 ASP A O 1
ATOM 1439 N N . ASN A 1 174 ? 22.794 -2.092 -7.594 1.00 88.81 174 ASN A N 1
ATOM 1440 C CA . ASN A 1 174 ? 22.957 -1.508 -6.266 1.00 88.81 174 ASN A CA 1
ATOM 1441 C C . ASN A 1 174 ? 22.477 -2.485 -5.175 1.00 88.81 174 ASN A C 1
ATOM 1443 O O . ASN A 1 174 ? 21.335 -2.941 -5.209 1.00 88.81 174 ASN A O 1
ATOM 1447 N N . GLU A 1 175 ? 23.307 -2.724 -4.155 1.00 89.44 175 GLU A N 1
ATOM 1448 C CA . GLU A 1 175 ? 23.019 -3.630 -3.031 1.00 89.44 175 GLU A CA 1
ATOM 1449 C C . GLU A 1 175 ? 21.681 -3.338 -2.325 1.00 89.44 175 GLU A C 1
ATOM 1451 O O . GLU A 1 175 ? 20.917 -4.259 -2.040 1.00 89.44 175 GLU A O 1
ATOM 1456 N N . GLN A 1 176 ? 21.336 -2.066 -2.095 1.00 91.19 176 GLN A N 1
ATOM 1457 C CA . GLN A 1 176 ? 20.065 -1.696 -1.455 1.00 91.19 176 GLN A CA 1
ATOM 1458 C C . GLN A 1 176 ? 18.861 -2.074 -2.324 1.00 91.19 176 GLN A C 1
ATOM 1460 O O . GLN A 1 176 ? 17.850 -2.576 -1.823 1.00 91.19 176 GLN A O 1
ATOM 1465 N N . ASN A 1 177 ? 18.985 -1.871 -3.636 1.00 92.62 177 ASN A N 1
ATOM 1466 C CA . ASN A 1 177 ? 17.955 -2.236 -4.602 1.00 92.62 177 ASN A CA 1
ATOM 1467 C C . ASN A 1 177 ? 17.823 -3.756 -4.711 1.00 92.62 177 ASN A C 1
ATOM 1469 O O . ASN A 1 177 ? 16.700 -4.254 -4.779 1.00 92.62 177 ASN A O 1
ATOM 1473 N N . LEU A 1 178 ? 18.936 -4.493 -4.664 1.00 92.31 178 LEU A N 1
ATOM 1474 C CA . LEU A 1 178 ? 18.932 -5.953 -4.651 1.00 92.31 178 LEU A CA 1
ATOM 1475 C C . LEU A 1 178 ? 18.239 -6.505 -3.399 1.00 92.31 178 LEU A C 1
ATOM 1477 O O . LEU A 1 178 ? 17.414 -7.411 -3.517 1.00 92.31 178 LEU A O 1
ATOM 1481 N N . VAL A 1 179 ? 18.506 -5.945 -2.213 1.00 92.44 179 VAL A N 1
ATOM 1482 C CA . VAL A 1 179 ? 17.825 -6.344 -0.966 1.00 92.44 179 VAL A CA 1
ATOM 1483 C C . VAL A 1 179 ? 16.323 -6.091 -1.067 1.00 92.44 179 VAL A C 1
ATOM 1485 O O . VAL A 1 179 ? 15.523 -6.984 -0.781 1.00 92.44 179 VAL A O 1
ATOM 1488 N N . TYR A 1 180 ? 15.919 -4.899 -1.514 1.00 91.44 180 TYR A N 1
ATOM 1489 C CA . TYR A 1 180 ? 14.503 -4.581 -1.694 1.00 91.44 180 TYR A CA 1
ATOM 1490 C C . TYR A 1 180 ? 13.831 -5.521 -2.702 1.00 91.44 180 TYR A C 1
ATOM 1492 O O . TYR A 1 180 ? 12.768 -6.071 -2.414 1.00 91.44 180 TYR A O 1
ATOM 1500 N N . TYR A 1 181 ? 14.464 -5.736 -3.856 1.00 91.75 181 TYR A N 1
ATOM 1501 C CA . TYR A 1 181 ? 13.990 -6.644 -4.894 1.00 91.75 181 TYR A CA 1
ATOM 1502 C C . TYR A 1 181 ? 13.805 -8.065 -4.357 1.00 91.75 181 TYR A C 1
ATOM 1504 O O . TYR A 1 181 ? 12.715 -8.620 -4.471 1.00 91.75 181 TYR A O 1
ATOM 1512 N N . THR A 1 182 ? 14.832 -8.607 -3.700 1.00 90.19 182 THR A N 1
ATOM 1513 C CA . THR A 1 182 ? 14.830 -9.952 -3.106 1.00 90.19 182 THR A CA 1
ATOM 1514 C C . THR A 1 182 ? 13.681 -10.116 -2.117 1.00 90.19 182 THR A C 1
ATOM 1516 O O . THR A 1 182 ? 12.931 -11.087 -2.194 1.00 90.19 182 THR A O 1
ATOM 1519 N N . ASN A 1 183 ? 13.485 -9.140 -1.226 1.00 88.56 183 ASN A N 1
ATOM 1520 C CA . ASN A 1 183 ? 12.383 -9.162 -0.264 1.00 88.56 183 ASN A CA 1
ATOM 1521 C C . ASN A 1 183 ? 11.011 -9.143 -0.952 1.00 88.56 183 ASN A C 1
ATOM 1523 O O . ASN A 1 183 ? 10.085 -9.798 -0.481 1.00 88.56 183 ASN A O 1
ATOM 1527 N N . ARG A 1 184 ? 10.870 -8.419 -2.070 1.00 87.19 184 ARG A N 1
ATOM 1528 C CA . ARG A 1 184 ? 9.608 -8.343 -2.818 1.00 87.19 184 ARG A CA 1
ATOM 1529 C C . ARG A 1 184 ? 9.295 -9.629 -3.570 1.00 87.19 184 ARG A C 1
ATOM 1531 O O . ARG A 1 184 ? 8.176 -10.113 -3.453 1.00 87.19 184 ARG A O 1
ATOM 1538 N N . ILE A 1 185 ? 10.251 -10.199 -4.304 1.00 85.62 185 ILE A N 1
ATOM 1539 C CA . ILE A 1 185 ? 9.989 -11.414 -5.096 1.00 85.62 185 ILE A CA 1
ATOM 1540 C C . ILE A 1 185 ? 9.835 -12.671 -4.235 1.00 85.62 185 ILE A C 1
ATOM 1542 O O . ILE A 1 185 ? 9.164 -13.608 -4.653 1.00 85.62 185 ILE A O 1
ATOM 1546 N N . ASN A 1 186 ? 10.400 -12.675 -3.024 1.00 81.06 186 ASN A N 1
ATOM 1547 C CA . ASN A 1 186 ? 10.198 -13.746 -2.046 1.00 81.06 186 ASN A CA 1
ATOM 1548 C C . ASN A 1 186 ? 8.886 -13.613 -1.256 1.00 81.06 186 ASN A C 1
ATOM 1550 O O . ASN A 1 186 ? 8.541 -14.529 -0.509 1.00 81.06 186 ASN A O 1
ATOM 1554 N N . ASN A 1 187 ? 8.157 -12.502 -1.397 1.00 74.62 187 ASN A N 1
ATOM 1555 C CA . ASN A 1 187 ? 6.824 -12.375 -0.824 1.00 74.62 187 ASN A CA 1
ATOM 1556 C C . ASN A 1 187 ? 5.799 -13.170 -1.659 1.00 74.62 187 ASN A C 1
ATOM 1558 O O . ASN A 1 187 ? 5.997 -13.401 -2.855 1.00 74.62 187 ASN A O 1
ATOM 1562 N N . TYR A 1 188 ? 4.693 -13.587 -1.037 1.00 57.88 188 TYR A N 1
ATOM 1563 C CA . TYR A 1 188 ? 3.703 -14.503 -1.631 1.00 57.88 188 TYR A CA 1
ATOM 1564 C C . TYR A 1 188 ? 3.127 -14.000 -2.973 1.00 57.88 188 TYR A C 1
ATOM 1566 O O . TYR A 1 188 ? 2.787 -14.795 -3.850 1.00 57.88 188 TYR A O 1
ATOM 1574 N N . ASP A 1 189 ? 3.103 -12.682 -3.183 1.00 60.44 189 ASP A N 1
ATOM 1575 C CA . ASP A 1 189 ? 2.540 -12.018 -4.369 1.00 60.44 189 ASP A CA 1
ATOM 1576 C C . ASP A 1 189 ? 3.251 -12.333 -5.690 1.00 60.44 189 ASP A C 1
ATOM 1578 O O . ASP A 1 189 ? 2.694 -12.062 -6.762 1.00 60.44 189 ASP A O 1
ATOM 1582 N N . PHE A 1 190 ? 4.470 -12.877 -5.616 1.00 57.44 190 PHE A N 1
ATOM 1583 C CA . PHE A 1 190 ? 5.312 -13.234 -6.758 1.00 57.44 190 PHE A CA 1
ATOM 1584 C C . PHE A 1 190 ? 5.726 -14.713 -6.759 1.00 57.44 190 PHE A C 1
ATOM 1586 O O . PHE A 1 190 ? 6.641 -15.080 -7.506 1.00 57.44 190 PHE A O 1
ATOM 1593 N N . ASP A 1 191 ? 5.036 -15.570 -5.993 1.00 57.50 191 ASP A N 1
ATOM 1594 C CA . ASP A 1 191 ? 5.340 -17.003 -5.901 1.00 57.50 191 ASP A CA 1
ATOM 1595 C C . ASP A 1 191 ? 5.483 -17.640 -7.301 1.00 57.50 191 ASP A C 1
ATOM 1597 O O . ASP A 1 191 ? 4.590 -17.583 -8.159 1.00 57.50 191 ASP A O 1
ATOM 1601 N N . ILE A 1 192 ? 6.642 -18.272 -7.518 1.00 53.78 192 ILE A N 1
ATOM 1602 C CA . ILE A 1 192 ? 7.043 -18.984 -8.740 1.00 53.78 192 ILE A CA 1
ATOM 1603 C C . ILE A 1 192 ? 5.954 -19.947 -9.213 1.00 53.78 192 ILE A C 1
ATOM 1605 O O . ILE A 1 192 ? 5.777 -20.125 -10.422 1.00 53.78 192 ILE A O 1
ATOM 1609 N N . LYS A 1 193 ? 5.231 -20.571 -8.277 1.00 51.88 193 LYS A N 1
ATOM 1610 C CA . LYS A 1 193 ? 4.208 -21.578 -8.576 1.00 51.88 193 LYS A CA 1
ATOM 1611 C C . LYS A 1 193 ? 2.953 -20.990 -9.213 1.00 51.88 193 LYS A C 1
ATOM 1613 O O . LYS A 1 193 ? 2.269 -21.717 -9.927 1.00 51.88 193 LYS A O 1
ATOM 1618 N N . LEU A 1 194 ? 2.658 -19.713 -8.972 1.00 52.06 194 LEU A N 1
ATOM 1619 C CA . LEU A 1 194 ? 1.414 -19.076 -9.412 1.00 52.06 194 LEU A CA 1
ATOM 1620 C C . LEU A 1 194 ? 1.585 -18.262 -10.702 1.00 52.06 194 LEU A C 1
ATOM 1622 O O . LEU A 1 194 ? 0.653 -18.209 -11.497 1.00 52.06 194 LEU A O 1
ATOM 1626 N N . PHE A 1 195 ? 2.772 -17.690 -10.951 1.00 57.22 195 PHE A N 1
ATOM 1627 C CA . PHE A 1 195 ? 2.968 -16.715 -12.041 1.00 57.22 195 PHE A CA 1
ATOM 1628 C C . PHE A 1 195 ? 4.133 -17.015 -13.006 1.00 57.22 195 PHE A C 1
ATOM 1630 O O . PHE A 1 195 ? 4.471 -16.179 -13.839 1.00 57.22 195 PHE A O 1
ATOM 1637 N N . ASN A 1 196 ? 4.748 -18.207 -12.946 1.00 62.03 196 ASN A N 1
ATOM 1638 C CA . ASN A 1 196 ? 5.880 -18.600 -13.809 1.00 62.03 196 ASN A CA 1
ATOM 1639 C C . ASN A 1 196 ? 7.017 -17.550 -13.832 1.00 62.03 196 ASN A C 1
ATOM 1641 O O . ASN A 1 196 ? 7.605 -17.233 -14.867 1.00 62.03 196 ASN A O 1
ATOM 1645 N N . ASN A 1 197 ? 7.357 -17.023 -12.655 1.00 72.00 197 ASN A N 1
ATOM 1646 C CA . ASN A 1 197 ? 8.310 -15.926 -12.472 1.00 72.00 197 ASN A CA 1
ATOM 1647 C C . ASN A 1 197 ? 9.789 -16.339 -12.586 1.00 72.00 197 ASN A C 1
ATOM 1649 O O . ASN A 1 197 ? 10.658 -15.627 -12.096 1.00 72.00 197 ASN A O 1
ATOM 1653 N N . LYS A 1 198 ? 10.121 -17.458 -13.247 1.00 76.69 198 LYS A N 1
ATOM 1654 C CA . LYS A 1 198 ? 11.498 -17.995 -13.310 1.00 76.69 198 LYS A CA 1
ATOM 1655 C C . LYS A 1 198 ? 12.543 -16.953 -13.725 1.00 76.69 198 LYS A C 1
ATOM 1657 O O . LYS A 1 198 ? 13.636 -16.947 -13.175 1.00 76.69 198 LYS A O 1
ATOM 1662 N N . LYS A 1 199 ? 12.186 -16.058 -14.654 1.00 80.38 199 LYS A N 1
ATOM 1663 C CA . LYS A 1 199 ? 13.067 -14.976 -15.122 1.00 80.38 199 LYS A CA 1
ATOM 1664 C C . LYS A 1 199 ? 13.378 -13.936 -14.042 1.00 80.38 199 LYS A C 1
ATOM 1666 O O . LYS A 1 199 ? 14.500 -13.449 -13.992 1.00 80.38 199 LYS A O 1
ATOM 1671 N N . LEU A 1 200 ? 12.424 -13.624 -13.162 1.00 83.19 200 LEU A N 1
ATOM 1672 C CA . LEU A 1 200 ? 12.676 -12.745 -12.019 1.00 83.19 200 LEU A CA 1
ATOM 1673 C C . LEU A 1 200 ? 13.645 -13.415 -11.036 1.00 83.19 200 LEU A C 1
ATOM 1675 O O . LEU A 1 200 ? 14.626 -12.808 -10.614 1.00 83.19 200 LEU A O 1
ATOM 1679 N N . PHE A 1 201 ? 13.435 -14.691 -10.723 1.00 83.19 201 PHE A N 1
ATOM 1680 C CA . PHE A 1 201 ? 14.311 -15.402 -9.788 1.00 83.19 201 PHE A CA 1
ATOM 1681 C C . PHE A 1 201 ? 15.725 -15.619 -10.335 1.00 83.19 201 PHE A C 1
ATOM 1683 O O . PHE A 1 201 ? 16.671 -15.528 -9.565 1.00 83.19 201 PHE A O 1
ATOM 1690 N N . SER A 1 202 ? 15.894 -15.779 -11.653 1.00 82.81 202 SER A N 1
ATOM 1691 C CA . SER A 1 202 ? 17.229 -15.858 -12.270 1.00 82.81 202 SER A CA 1
ATOM 1692 C C . SER A 1 202 ? 18.057 -14.573 -12.169 1.00 82.81 202 SER A C 1
ATOM 1694 O O . SER A 1 202 ? 19.209 -14.568 -12.577 1.00 82.81 202 SER A O 1
ATOM 1696 N N . LEU A 1 203 ? 17.480 -13.468 -11.682 1.00 83.94 203 LEU A N 1
ATOM 1697 C CA . LEU A 1 203 ? 18.240 -12.252 -11.380 1.00 83.94 203 LEU A CA 1
ATOM 1698 C C . LEU A 1 203 ? 18.951 -12.309 -10.016 1.00 83.94 203 LEU A C 1
ATOM 1700 O O . LEU A 1 203 ? 19.701 -11.388 -9.707 1.00 83.94 203 LEU A O 1
ATOM 1704 N N . LEU A 1 204 ? 18.685 -13.333 -9.197 1.00 81.00 204 LEU A N 1
ATOM 1705 C CA . LEU A 1 204 ? 19.340 -13.542 -7.901 1.00 81.00 204 LEU A CA 1
ATOM 1706 C C . LEU A 1 204 ? 20.578 -14.453 -7.978 1.00 81.00 204 LEU A C 1
ATOM 1708 O O . LEU A 1 204 ? 21.315 -14.529 -6.995 1.00 81.00 204 LEU A O 1
ATOM 1712 N N . ASP A 1 205 ? 20.762 -15.149 -9.105 1.00 73.88 205 ASP A N 1
ATOM 1713 C CA . ASP A 1 205 ? 21.884 -16.058 -9.385 1.00 73.88 205 ASP A CA 1
ATOM 1714 C C . ASP A 1 205 ? 23.060 -15.312 -10.044 1.00 73.88 205 ASP A C 1
ATOM 1716 O O . ASP A 1 205 ? 24.224 -15.620 -9.695 1.00 73.88 205 ASP A O 1
#